Protein AF-A0A9P8F4B0-F1 (afdb_monomer_lite)

Organism: Aureobasidium melanogenum (NCBI:txid46634)

Radius of gyration: 42.46 Å; chains: 1; bounding box: 77×80×113 Å

pLDDT: mean 73.67, std 20.56, range [28.5, 96.31]

Secondary structure (DSSP, 8-state):
--HHHHHHHHHHHTTPPEEEEEESS---TT-PPP---TT--SS----TTEEEEEEE--EEEETTEEEE--EEEEEEEEPPTTT-TT-EEEEEEEE-TTSPPEEE-TT-----EEEEEEEESSSPP----SS--S--HHHHHHHHHHHHHHHHHHHHHIIIIIHHHHHHHHHHHHHHSS-S--------------------------

Structure (mmCIF, N/CA/C/O backbone):
data_AF-A0A9P8F4B0-F1
#
_entry.id   AF-A0A9P8F4B0-F1
#
loop_
_atom_site.group_PDB
_atom_site.id
_atom_site.type_symbol
_atom_site.label_atom_id
_atom_site.label_alt_id
_atom_site.label_comp_id
_atom_site.label_asym_id
_atom_site.label_entity_id
_atom_site.label_seq_id
_atom_site.pdbx_PDB_ins_code
_atom_site.Cartn_x
_atom_site.Cartn_y
_atom_site.Cartn_z
_atom_site.occupancy
_atom_site.B_iso_or_equiv
_atom_site.auth_seq_id
_atom_site.auth_comp_id
_atom_site.auth_asym_id
_atom_site.auth_atom_id
_atom_site.pdbx_PDB_model_num
ATOM 1 N N . SER A 1 1 ? -16.830 7.874 27.900 1.00 62.81 1 SER A N 1
ATOM 2 C CA . SER A 1 1 ? -15.871 8.103 26.806 1.00 62.81 1 SER A CA 1
ATOM 3 C C . SER A 1 1 ? -15.327 6.753 26.392 1.00 62.81 1 SER A C 1
ATOM 5 O O . SER A 1 1 ? -15.021 5.954 27.269 1.00 62.81 1 SER A O 1
ATOM 7 N N . ASP A 1 2 ? -15.289 6.464 25.095 1.00 81.38 2 ASP A N 1
ATOM 8 C CA . ASP A 1 2 ? -14.688 5.232 24.578 1.00 81.38 2 ASP A CA 1
ATOM 9 C C . ASP A 1 2 ? -13.199 5.502 24.297 1.00 81.38 2 ASP A C 1
ATOM 11 O O . ASP A 1 2 ? -12.893 6.299 23.403 1.00 81.38 2 ASP A O 1
ATOM 15 N N . PRO A 1 3 ? -12.264 4.917 25.069 1.00 84.25 3 PRO A N 1
ATOM 16 C CA . PRO A 1 3 ? -10.838 5.179 24.898 1.00 84.25 3 PRO A CA 1
ATOM 17 C C . PRO A 1 3 ? -10.328 4.764 23.512 1.00 84.25 3 PRO A C 1
ATOM 19 O O . PRO A 1 3 ? -9.431 5.419 22.985 1.00 84.25 3 PRO A O 1
ATOM 22 N N . MET A 1 4 ? -10.907 3.729 22.891 1.00 86.31 4 MET A N 1
ATOM 23 C CA . MET A 1 4 ? -10.475 3.256 21.573 1.00 86.31 4 MET A CA 1
ATOM 24 C C . MET A 1 4 ? -10.864 4.244 20.470 1.00 86.31 4 MET A C 1
ATOM 26 O O . MET A 1 4 ? -10.050 4.537 19.594 1.00 86.31 4 MET A O 1
ATOM 30 N N . PHE A 1 5 ? -12.071 4.809 20.547 1.00 87.81 5 PHE A N 1
ATOM 31 C CA . PHE A 1 5 ? -12.524 5.841 19.615 1.00 87.81 5 PHE A CA 1
ATOM 32 C C . PHE A 1 5 ? -11.646 7.098 19.685 1.00 87.81 5 PHE A C 1
ATOM 34 O O . PHE A 1 5 ? -11.215 7.597 18.649 1.00 87.81 5 PHE A O 1
ATOM 41 N N . HIS A 1 6 ? -11.322 7.573 20.892 1.00 88.75 6 HIS A N 1
ATOM 42 C CA . HIS A 1 6 ? -10.482 8.765 21.062 1.00 88.75 6 HIS A CA 1
ATOM 43 C C . HIS A 1 6 ? -9.033 8.546 20.610 1.00 88.75 6 HIS A C 1
ATOM 45 O O . HIS A 1 6 ? -8.415 9.453 20.053 1.00 88.75 6 HIS A O 1
ATOM 51 N N . LEU A 1 7 ? -8.485 7.342 20.808 1.00 89.50 7 LEU A N 1
ATOM 52 C CA . LEU A 1 7 ? -7.176 6.993 20.258 1.00 89.50 7 LEU A CA 1
ATOM 53 C C . LEU A 1 7 ? -7.211 6.966 18.730 1.00 89.50 7 LEU A C 1
ATOM 55 O O . LEU A 1 7 ? -6.328 7.536 18.094 1.00 89.50 7 LEU A O 1
ATOM 59 N N . LEU A 1 8 ? -8.234 6.352 18.133 1.00 89.44 8 LEU A N 1
ATOM 60 C CA . LEU A 1 8 ? -8.383 6.312 16.679 1.00 89.44 8 LEU A CA 1
ATOM 61 C C . LEU A 1 8 ? -8.519 7.719 16.083 1.00 89.44 8 LEU A C 1
ATOM 63 O O . LEU A 1 8 ? -7.872 8.028 15.085 1.00 89.44 8 LEU A O 1
ATOM 67 N N . GLU A 1 9 ? -9.317 8.576 16.717 1.00 90.62 9 GLU A N 1
ATOM 68 C CA . GLU A 1 9 ? -9.427 9.997 16.389 1.00 90.62 9 GLU A CA 1
ATOM 69 C C . GLU A 1 9 ? -8.056 10.678 16.420 1.00 90.62 9 GLU A C 1
ATOM 71 O O . GLU A 1 9 ? -7.701 11.345 15.453 1.00 90.62 9 GLU A O 1
ATOM 76 N N . PHE A 1 10 ? -7.246 10.453 17.459 1.00 89.19 10 PHE A N 1
ATOM 77 C CA . PHE A 1 10 ? -5.889 10.996 17.533 1.00 89.19 10 PHE A CA 1
ATOM 78 C C . PHE A 1 10 ? -4.991 10.498 16.389 1.00 89.19 10 PHE A C 1
ATOM 80 O O . PHE A 1 10 ? -4.300 11.313 15.774 1.00 89.19 10 PHE A O 1
ATOM 87 N N . TYR A 1 11 ? -5.011 9.196 16.079 1.00 90.50 11 TYR A N 1
ATOM 88 C CA . TYR A 1 11 ? -4.199 8.622 14.999 1.00 90.50 11 TYR A CA 1
ATOM 89 C C . TYR A 1 11 ? -4.583 9.182 13.630 1.00 90.50 11 TYR A C 1
ATOM 91 O O . TYR A 1 11 ? -3.706 9.566 12.860 1.00 90.50 11 TYR A O 1
ATOM 99 N N . VAL A 1 12 ? -5.883 9.274 13.346 1.00 91.31 12 VAL A N 1
ATOM 100 C CA . VAL A 1 12 ? -6.381 9.811 12.074 1.00 91.31 12 VAL A CA 1
ATOM 101 C C . VAL A 1 12 ? -6.187 11.325 11.991 1.00 91.31 12 VAL A C 1
ATOM 103 O O . VAL A 1 12 ? -5.860 11.836 10.929 1.00 91.31 12 VAL A O 1
ATOM 106 N N . HIS A 1 13 ? -6.363 12.057 13.092 1.00 91.00 13 HIS A N 1
ATOM 107 C CA . HIS A 1 13 ? -6.233 13.514 13.103 1.00 91.00 13 HIS A CA 1
ATOM 108 C C . HIS A 1 13 ? -4.782 13.991 12.966 1.00 91.00 13 HIS A C 1
ATOM 110 O O . HIS A 1 13 ? -4.540 15.028 12.355 1.00 91.00 13 HIS A O 1
ATOM 116 N N . ASN A 1 14 ? -3.825 13.249 13.531 1.00 90.38 14 ASN A N 1
ATOM 117 C CA . ASN A 1 14 ? -2.401 13.595 13.480 1.00 90.38 14 ASN A CA 1
ATOM 118 C C . ASN A 1 14 ? -1.646 12.885 12.348 1.00 90.38 14 ASN A C 1
ATOM 120 O O . ASN A 1 14 ? -0.416 12.930 12.338 1.00 90.38 14 ASN A O 1
ATOM 124 N N . ASP A 1 15 ? -2.350 12.191 11.445 1.00 88.88 15 ASP A N 1
ATOM 125 C CA . ASP A 1 15 ? -1.751 11.336 10.411 1.00 88.88 15 ASP A CA 1
ATOM 126 C C . ASP A 1 15 ? -0.666 10.395 10.981 1.00 88.88 15 ASP A C 1
ATOM 128 O O . ASP A 1 15 ? 0.364 10.116 10.357 1.00 88.88 15 ASP A O 1
ATOM 132 N N . ALA A 1 16 ? -0.874 9.917 12.212 1.00 90.56 16 ALA A N 1
ATOM 133 C CA . ALA A 1 16 ? 0.112 9.118 12.917 1.00 90.56 16 ALA A CA 1
ATOM 134 C C . ALA A 1 16 ? 0.055 7.660 12.424 1.00 90.56 16 ALA A C 1
ATOM 136 O O . ALA A 1 16 ? -1.027 7.069 12.350 1.00 90.56 16 ALA A O 1
ATOM 137 N N . PRO A 1 17 ? 1.203 7.034 12.106 1.00 89.25 17 PRO A N 1
ATOM 138 C CA . PRO A 1 17 ? 1.220 5.644 11.680 1.00 89.25 17 PRO A CA 1
ATOM 139 C C . PRO A 1 17 ? 0.884 4.722 12.857 1.00 89.25 17 PRO A C 1
ATOM 141 O O . PRO A 1 17 ? 1.513 4.784 13.915 1.00 89.25 17 PRO A O 1
ATOM 144 N N . MET A 1 18 ? -0.075 3.822 12.656 1.00 90.12 18 MET A N 1
ATOM 145 C CA . MET A 1 18 ? -0.320 2.723 13.588 1.00 90.12 18 MET A CA 1
ATOM 146 C C . MET A 1 18 ? 0.692 1.612 13.314 1.00 90.12 18 MET A C 1
ATOM 148 O O . MET A 1 18 ? 0.996 1.318 12.158 1.00 90.12 18 MET A O 1
ATOM 152 N N . THR A 1 19 ? 1.217 0.977 14.357 1.00 90.81 19 THR A N 1
ATOM 153 C CA . THR A 1 19 ? 2.174 -0.124 14.212 1.00 90.81 19 THR A CA 1
ATOM 154 C C . THR A 1 19 ? 1.646 -1.376 14.899 1.00 90.81 19 THR A C 1
ATOM 156 O O . THR A 1 19 ? 1.218 -1.354 16.051 1.00 90.81 19 THR A O 1
ATOM 159 N N . CYS A 1 20 ? 1.650 -2.486 14.171 1.00 88.31 20 CYS A N 1
ATOM 160 C CA . CYS A 1 20 ? 1.288 -3.806 14.675 1.00 88.31 20 CYS A CA 1
ATOM 161 C C . CYS A 1 20 ? 2.483 -4.747 14.515 1.00 88.31 20 CYS A C 1
ATOM 163 O O . CYS A 1 20 ? 3.360 -4.501 13.691 1.00 88.31 20 CYS A O 1
ATOM 165 N N . ARG A 1 21 ? 2.527 -5.842 15.275 1.00 87.56 21 ARG A N 1
ATOM 166 C CA . ARG A 1 21 ? 3.525 -6.901 15.076 1.00 87.56 21 ARG A CA 1
ATOM 167 C C . ARG A 1 21 ? 2.883 -8.079 14.370 1.00 87.56 21 ARG A C 1
ATOM 169 O O . ARG A 1 21 ? 1.816 -8.528 14.781 1.00 87.56 21 ARG A O 1
ATOM 176 N N . ILE A 1 22 ? 3.533 -8.570 13.321 1.00 88.12 22 ILE A N 1
ATOM 177 C CA . ILE A 1 22 ? 3.118 -9.789 12.625 1.00 88.12 22 ILE A CA 1
ATOM 178 C C . ILE A 1 22 ? 4.253 -10.815 12.675 1.00 88.12 22 ILE A C 1
ATOM 180 O O . ILE A 1 22 ? 5.421 -10.421 12.650 1.00 88.12 22 ILE A O 1
ATOM 184 N N . PRO A 1 23 ? 3.939 -12.116 12.777 1.00 88.44 23 PRO A N 1
ATOM 185 C CA . PRO A 1 23 ? 4.962 -13.149 12.839 1.00 88.44 23 PRO A CA 1
ATOM 186 C C . PRO A 1 23 ? 5.744 -13.215 11.523 1.00 88.44 23 PRO A C 1
ATOM 188 O O . PRO A 1 23 ? 5.162 -13.142 10.437 1.00 88.44 23 PRO A O 1
ATOM 191 N N . THR A 1 24 ? 7.062 -13.388 11.614 1.00 87.56 24 THR A N 1
ATOM 192 C CA . THR A 1 24 ? 7.948 -13.468 10.440 1.00 87.56 24 THR A CA 1
ATOM 193 C C . THR A 1 24 ? 7.766 -14.751 9.649 1.00 87.56 24 THR A C 1
ATOM 195 O O . THR A 1 24 ? 8.040 -14.781 8.453 1.00 87.56 24 THR A O 1
ATOM 198 N N . ARG A 1 25 ? 7.296 -15.826 10.284 1.00 83.06 25 ARG A N 1
ATOM 199 C CA . ARG A 1 25 ? 7.053 -17.115 9.634 1.00 83.06 25 ARG A CA 1
ATOM 200 C C . ARG A 1 25 ? 5.573 -17.472 9.720 1.00 83.06 25 ARG A C 1
ATOM 202 O O . ARG A 1 25 ? 4.959 -17.254 10.765 1.00 83.06 25 ARG A O 1
ATOM 209 N N . PRO A 1 26 ? 4.987 -18.046 8.655 1.00 72.69 26 PRO A N 1
ATOM 210 C CA . PRO A 1 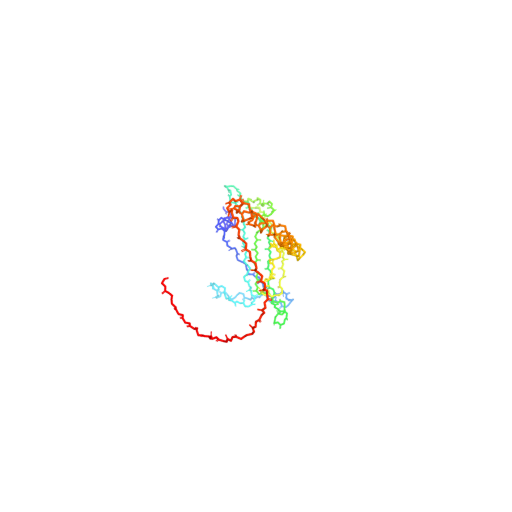26 ? 3.642 -18.586 8.732 1.00 72.69 26 PRO A CA 1
ATOM 211 C C . PRO A 1 26 ? 3.593 -19.640 9.839 1.00 72.69 26 PRO A C 1
ATOM 213 O O . PRO A 1 26 ? 4.511 -20.449 9.988 1.00 72.69 26 PRO A O 1
ATOM 216 N N . PHE A 1 27 ? 2.519 -19.600 10.620 1.00 64.75 27 PHE A N 1
ATOM 217 C CA . PHE A 1 27 ? 2.305 -20.464 11.773 1.00 64.75 27 PHE A CA 1
ATOM 218 C C . PHE A 1 27 ? 2.393 -21.940 11.343 1.00 64.75 27 PHE A C 1
ATOM 220 O O . PHE A 1 27 ? 1.489 -22.478 10.705 1.00 64.75 27 PHE A O 1
ATOM 227 N N . SER A 1 28 ? 3.511 -22.599 11.652 1.00 57.78 28 SER A N 1
ATOM 228 C CA . SER A 1 28 ? 3.623 -24.057 11.564 1.00 57.78 28 SER A CA 1
ATOM 229 C C . SER A 1 28 ? 2.866 -24.657 12.747 1.00 57.78 28 SER A C 1
ATOM 231 O O . SER A 1 28 ? 2.886 -24.090 13.836 1.00 57.78 28 SER A O 1
ATOM 233 N N . ALA A 1 29 ? 2.229 -25.818 12.582 1.00 53.12 29 ALA A N 1
ATOM 234 C CA . ALA A 1 29 ? 1.451 -26.492 13.632 1.00 53.12 29 ALA A CA 1
ATOM 235 C C . ALA A 1 29 ? 2.240 -26.808 14.930 1.00 53.12 29 ALA A C 1
ATOM 237 O O . ALA A 1 29 ? 1.656 -27.253 15.912 1.00 53.12 29 ALA A O 1
ATOM 238 N N . SER A 1 30 ? 3.557 -26.569 14.951 1.00 51.00 30 SER A N 1
ATOM 239 C CA . SER A 1 30 ? 4.429 -26.692 16.125 1.00 51.00 30 SER A CA 1
ATOM 240 C C . SER A 1 30 ? 4.824 -25.346 16.763 1.00 51.00 30 SER A C 1
ATOM 242 O O . SER A 1 30 ? 5.714 -25.319 17.617 1.00 51.00 30 SER A O 1
ATOM 244 N N . TYR A 1 31 ? 4.212 -24.232 16.353 1.00 51.00 31 TYR A N 1
ATOM 245 C CA . TYR A 1 31 ? 4.493 -22.906 16.897 1.00 51.00 31 TYR A CA 1
ATOM 246 C C . TYR A 1 31 ? 3.915 -22.792 18.314 1.00 51.00 31 TYR A C 1
ATOM 248 O O . TYR A 1 31 ? 2.710 -22.628 18.514 1.00 51.00 31 TYR A O 1
ATOM 256 N N . LYS A 1 32 ? 4.782 -22.925 19.320 1.00 51.94 32 LYS A N 1
ATOM 257 C CA . LYS A 1 32 ? 4.460 -22.518 20.688 1.00 51.94 32 LYS A CA 1
ATOM 258 C C . LYS A 1 32 ? 4.569 -21.003 20.719 1.00 51.94 32 LYS A C 1
ATOM 260 O O . LYS A 1 32 ? 5.652 -20.491 20.464 1.00 51.94 32 LYS A O 1
ATOM 265 N N . ALA A 1 33 ? 3.463 -20.318 21.013 1.00 52.41 33 ALA A N 1
ATOM 266 C CA . ALA A 1 33 ? 3.490 -18.885 21.270 1.00 52.41 33 ALA A CA 1
ATOM 267 C C . ALA A 1 33 ? 4.631 -18.585 22.261 1.00 52.41 33 ALA A C 1
ATOM 269 O O . ALA A 1 33 ? 4.729 -19.295 23.276 1.00 52.41 33 ALA A O 1
ATOM 270 N N . PRO A 1 34 ? 5.521 -17.624 21.958 1.00 53.38 34 PRO A N 1
ATOM 271 C CA . PRO A 1 34 ? 6.605 -17.287 22.861 1.00 53.38 34 PRO A CA 1
ATOM 272 C C . PRO A 1 34 ? 6.003 -16.905 24.211 1.00 53.38 34 PRO A C 1
ATOM 274 O O . PRO A 1 34 ? 5.001 -16.192 24.288 1.00 53.38 34 PRO A O 1
ATOM 277 N N . LYS A 1 35 ? 6.574 -17.456 25.284 1.00 49.50 35 LYS A N 1
ATOM 278 C CA . LYS A 1 35 ? 6.251 -17.007 26.634 1.00 49.50 35 LYS A CA 1
ATOM 279 C C . LYS A 1 35 ? 6.729 -15.562 26.707 1.00 49.50 35 LYS A C 1
ATOM 281 O O . LYS A 1 35 ? 7.925 -15.335 26.580 1.00 49.50 35 LYS A O 1
ATOM 286 N N . GLU A 1 36 ? 5.808 -14.612 26.847 1.00 54.56 36 GLU A N 1
ATOM 287 C CA . GLU A 1 36 ? 6.167 -13.255 27.254 1.00 54.56 36 GLU A CA 1
ATOM 288 C C . GLU A 1 36 ? 6.967 -13.377 28.550 1.00 54.56 36 GLU A C 1
ATOM 290 O O . GLU A 1 36 ? 6.424 -13.804 29.570 1.00 54.56 36 GLU A O 1
ATOM 295 N N . ASP A 1 37 ? 8.263 -13.069 28.501 1.00 50.72 37 ASP A N 1
ATOM 296 C CA . ASP A 1 37 ? 9.034 -12.855 29.714 1.00 50.72 37 ASP A CA 1
ATOM 297 C C . ASP A 1 37 ? 8.568 -11.512 30.293 1.00 50.72 37 ASP A C 1
ATOM 299 O O . ASP A 1 37 ? 8.815 -10.463 29.690 1.00 50.72 37 ASP A O 1
ATOM 303 N N . PRO A 1 38 ? 7.896 -11.501 31.459 1.00 54.59 38 PRO A N 1
ATOM 304 C CA . PRO A 1 38 ? 7.316 -10.289 32.038 1.00 54.59 38 PRO A CA 1
ATOM 305 C C . PRO A 1 38 ? 8.377 -9.283 32.524 1.00 54.59 38 PRO A C 1
ATOM 307 O O . PRO A 1 38 ? 8.035 -8.267 33.115 1.00 54.59 38 PRO A O 1
ATOM 310 N N . SER A 1 39 ? 9.669 -9.562 32.315 1.00 51.06 39 SER A N 1
ATOM 311 C CA . SER A 1 39 ? 10.794 -8.717 32.720 1.00 51.06 39 SER A CA 1
ATOM 312 C C . SER A 1 39 ? 11.257 -7.720 31.654 1.00 51.06 39 SER A C 1
ATOM 314 O O . SER A 1 39 ? 12.145 -6.921 31.944 1.00 51.06 39 SER A O 1
ATOM 316 N N . VAL A 1 40 ? 10.704 -7.750 30.435 1.00 52.88 40 VAL A N 1
ATOM 317 C CA . VAL A 1 40 ? 11.039 -6.785 29.369 1.00 52.88 40 VAL A CA 1
ATOM 318 C C . VAL A 1 40 ? 9.898 -5.779 29.211 1.00 52.88 40 VAL A C 1
ATOM 320 O O . VAL A 1 40 ? 9.201 -5.718 28.200 1.00 52.88 40 VAL A O 1
ATOM 323 N N . GLU A 1 41 ? 9.686 -4.977 30.254 1.00 45.97 41 GLU A N 1
ATOM 324 C CA . GLU A 1 41 ? 8.873 -3.768 30.156 1.00 45.97 41 GLU A CA 1
ATOM 325 C C . GLU A 1 41 ? 9.679 -2.689 29.426 1.00 45.97 41 GLU A C 1
ATOM 327 O O . GLU A 1 41 ? 10.539 -2.024 30.001 1.00 45.97 41 GLU A O 1
ATOM 332 N N . GLY A 1 42 ? 9.397 -2.513 28.138 1.00 49.91 42 GLY A N 1
ATOM 333 C CA . GLY A 1 42 ? 9.893 -1.376 27.368 1.00 49.91 42 GLY A CA 1
ATOM 334 C C . GLY A 1 42 ? 10.652 -1.773 26.111 1.00 49.91 42 GLY A C 1
ATOM 335 O O . GLY A 1 42 ? 11.681 -2.426 26.176 1.00 49.91 42 GLY A O 1
ATOM 336 N N . GLN A 1 43 ? 10.130 -1.284 24.982 1.00 47.03 43 GLN A N 1
ATOM 337 C CA . GLN A 1 43 ? 10.711 -1.304 23.637 1.00 47.03 43 GLN A CA 1
ATOM 338 C C . GLN A 1 43 ? 11.047 -2.693 23.086 1.00 47.03 43 GLN A C 1
ATOM 340 O O . GLN A 1 43 ? 11.879 -3.429 23.590 1.00 47.03 43 GLN A O 1
ATOM 345 N N . GLY A 1 44 ? 10.378 -3.025 21.980 1.00 50.22 44 GLY A N 1
ATOM 346 C CA . GLY A 1 44 ? 10.576 -4.270 21.259 1.00 50.22 44 GLY A CA 1
ATOM 347 C C . GLY A 1 44 ? 12.036 -4.613 21.075 1.00 50.22 44 GLY A C 1
ATOM 348 O O . GLY A 1 44 ? 12.727 -3.966 20.291 1.00 50.22 44 GLY A O 1
ATOM 349 N N . SER A 1 45 ? 12.445 -5.682 21.755 1.00 45.72 45 SER A N 1
ATOM 350 C CA . SER A 1 45 ? 13.487 -6.551 21.247 1.00 45.72 45 SER A CA 1
ATOM 351 C C . SER A 1 45 ? 13.239 -6.733 19.750 1.00 45.72 45 SER A C 1
ATOM 353 O O . SER A 1 45 ? 12.101 -6.980 19.327 1.00 45.72 45 SER A O 1
ATOM 355 N N . LEU A 1 46 ? 14.281 -6.524 18.947 1.00 53.22 46 LEU A N 1
ATOM 356 C CA . LEU A 1 46 ? 14.312 -6.919 17.544 1.00 53.22 46 LEU A CA 1
ATOM 357 C C . LEU A 1 46 ? 14.328 -8.453 17.505 1.00 53.22 46 LEU A C 1
ATOM 359 O O . LEU A 1 46 ? 15.320 -9.065 17.127 1.00 53.22 46 LEU A O 1
ATOM 363 N N . ASP A 1 47 ? 13.259 -9.075 17.995 1.00 57.66 47 ASP A N 1
ATOM 364 C CA . ASP A 1 47 ? 13.088 -10.510 17.935 1.00 57.66 47 ASP A CA 1
ATOM 365 C C . ASP A 1 47 ? 12.855 -10.859 16.468 1.00 57.66 47 ASP A C 1
ATOM 367 O O . ASP A 1 47 ? 11.875 -10.411 15.870 1.00 57.66 47 ASP A O 1
ATOM 371 N N . ASP A 1 48 ? 13.706 -11.719 15.903 1.00 65.56 48 ASP A N 1
ATOM 372 C CA . ASP A 1 48 ? 13.578 -12.285 14.544 1.00 65.56 48 ASP A CA 1
ATOM 373 C C . ASP A 1 48 ? 12.236 -13.015 14.301 1.00 65.56 48 ASP A C 1
ATOM 375 O O . ASP A 1 48 ? 11.952 -13.538 13.216 1.00 65.56 48 ASP A O 1
ATOM 379 N N . GLU A 1 49 ? 11.410 -13.113 15.336 1.00 78.38 49 GLU A N 1
ATOM 380 C CA . GLU A 1 49 ? 10.116 -13.763 15.348 1.00 78.38 49 GLU A CA 1
ATOM 381 C C . GLU A 1 49 ? 8.967 -12.841 14.922 1.00 78.38 49 GLU A C 1
ATOM 383 O O . GLU A 1 49 ? 8.007 -13.328 14.319 1.00 78.38 49 GLU A O 1
ATOM 388 N N . TYR A 1 50 ? 9.080 -11.522 15.132 1.00 85.62 50 TYR A N 1
ATOM 389 C CA . TYR A 1 50 ? 8.052 -10.554 14.737 1.00 85.62 50 TYR A CA 1
ATOM 390 C C . TYR A 1 50 ? 8.631 -9.375 13.960 1.00 85.62 50 TYR A C 1
ATOM 392 O O . TYR A 1 50 ? 9.593 -8.746 14.385 1.00 85.62 50 TYR A O 1
ATOM 400 N N . ILE A 1 51 ? 7.967 -8.999 12.867 1.00 88.19 51 ILE A N 1
ATOM 401 C CA . ILE A 1 51 ? 8.275 -7.768 12.130 1.00 88.19 51 ILE A CA 1
ATOM 402 C C . ILE A 1 51 ? 7.204 -6.696 12.366 1.00 88.19 51 ILE A C 1
ATOM 404 O O . ILE A 1 51 ? 6.027 -7.018 12.588 1.00 88.19 51 ILE A O 1
ATOM 408 N N . PRO A 1 52 ? 7.579 -5.408 12.298 1.00 91.56 52 PRO A N 1
ATOM 409 C CA . PRO A 1 52 ? 6.619 -4.320 12.351 1.00 91.56 52 PRO A CA 1
ATOM 410 C C . PRO A 1 52 ? 5.808 -4.246 11.048 1.00 91.56 52 PRO A C 1
ATOM 412 O O . PRO A 1 52 ? 6.356 -4.151 9.952 1.00 91.56 52 PRO A O 1
ATOM 415 N N . LEU A 1 53 ? 4.486 -4.236 11.186 1.00 92.00 53 LEU A N 1
ATOM 416 C CA . LEU A 1 53 ? 3.526 -3.833 10.166 1.00 92.00 53 LEU A CA 1
ATOM 417 C C . LEU A 1 53 ? 3.104 -2.393 10.446 1.00 92.00 53 LEU A C 1
ATOM 419 O O . LEU A 1 53 ? 2.432 -2.119 11.440 1.00 92.00 53 LEU A O 1
ATOM 423 N N . ILE A 1 54 ? 3.484 -1.481 9.557 1.00 94.19 54 ILE A N 1
ATOM 424 C CA . ILE A 1 54 ? 3.101 -0.069 9.640 1.00 94.19 54 ILE A CA 1
ATOM 425 C C . ILE A 1 54 ? 1.812 0.136 8.844 1.00 94.19 54 ILE A C 1
ATOM 427 O O . ILE A 1 54 ? 1.750 -0.252 7.681 1.00 94.19 54 ILE A O 1
ATOM 431 N N . ILE A 1 55 ? 0.794 0.744 9.450 1.00 94.06 55 ILE A N 1
ATOM 432 C CA . ILE A 1 55 ? -0.506 1.025 8.837 1.00 94.06 55 ILE A CA 1
ATOM 433 C C . ILE A 1 55 ? -0.732 2.539 8.828 1.00 94.06 55 ILE A C 1
ATOM 435 O O . ILE A 1 55 ? -0.926 3.159 9.874 1.00 94.06 55 ILE A O 1
ATOM 439 N N . ALA A 1 56 ? -0.733 3.125 7.633 1.00 93.69 56 ALA A N 1
ATOM 440 C CA . ALA A 1 56 ? -1.085 4.521 7.405 1.00 93.69 56 ALA A CA 1
ATOM 441 C C . ALA A 1 56 ? -2.588 4.642 7.109 1.00 93.69 56 ALA A C 1
ATOM 443 O O . ALA A 1 56 ? -3.070 4.277 6.025 1.00 93.69 56 ALA A O 1
ATOM 444 N N . LEU A 1 57 ? -3.336 5.134 8.095 1.00 91.31 57 LEU A N 1
ATOM 445 C CA . LEU A 1 57 ? -4.776 5.327 7.992 1.00 91.31 57 LEU A CA 1
ATOM 446 C C . LEU A 1 57 ? -5.093 6.757 7.561 1.00 91.31 57 LEU A C 1
ATOM 448 O O . LEU A 1 57 ? -4.546 7.693 8.127 1.00 91.31 57 LEU A O 1
ATOM 452 N N . THR A 1 58 ? -5.984 6.924 6.584 1.00 91.94 58 THR A N 1
ATOM 453 C CA . THR A 1 58 ? -6.459 8.251 6.174 1.00 91.94 58 THR A CA 1
ATOM 454 C C . THR A 1 58 ? -7.930 8.423 6.512 1.00 91.94 58 THR A C 1
ATOM 456 O O . THR A 1 58 ? -8.738 7.495 6.390 1.00 91.94 58 THR A O 1
ATOM 459 N N . GLY A 1 59 ? -8.295 9.629 6.933 1.00 90.94 59 GLY A N 1
ATOM 460 C CA . GLY A 1 59 ? -9.663 9.949 7.295 1.00 90.94 59 GLY A CA 1
ATOM 461 C C . GLY A 1 59 ? -9.861 11.425 7.601 1.00 90.94 59 GLY A C 1
ATOM 462 O O . GLY A 1 59 ? -8.928 12.219 7.527 1.00 90.94 59 GLY A O 1
ATOM 463 N N . THR A 1 60 ? -11.096 11.801 7.911 1.00 90.88 60 THR A N 1
ATOM 464 C CA . THR A 1 60 ? -11.454 13.165 8.300 1.00 90.88 60 THR A CA 1
ATOM 465 C C . THR A 1 60 ? -12.322 13.156 9.546 1.00 90.88 60 THR A C 1
ATOM 467 O O . THR A 1 60 ? -13.254 12.359 9.684 1.00 90.88 60 THR A O 1
ATOM 470 N N . LEU A 1 61 ? -12.000 14.064 10.464 1.00 89.50 61 LEU A N 1
ATOM 471 C CA . LEU A 1 61 ? -12.718 14.238 11.715 1.00 89.50 61 LEU A CA 1
ATOM 472 C C . LEU A 1 61 ? -13.886 15.209 11.537 1.00 89.50 61 LEU A C 1
ATOM 474 O O . LEU A 1 61 ? -13.721 16.295 10.982 1.00 89.50 61 LEU A O 1
ATOM 478 N N . GLN A 1 62 ? -15.052 14.841 12.059 1.00 87.94 62 GLN A N 1
ATOM 479 C CA . GLN A 1 62 ? -16.164 15.760 12.275 1.00 87.94 62 GLN A CA 1
ATOM 480 C C . GLN A 1 62 ? -16.576 15.746 13.749 1.00 87.94 62 GLN A C 1
ATOM 482 O O . GLN A 1 62 ? -16.276 14.808 14.479 1.00 87.94 62 GLN A O 1
ATOM 487 N N . LEU A 1 63 ? -17.325 16.768 14.175 1.00 82.56 63 LEU A N 1
ATOM 488 C CA . LEU A 1 63 ? -17.762 16.953 15.569 1.00 82.56 63 LEU A CA 1
ATOM 489 C C . LEU A 1 63 ? -18.465 15.733 16.191 1.00 82.56 63 LEU A C 1
ATOM 491 O O . LEU A 1 63 ? -18.428 15.568 17.404 1.00 82.56 63 LEU A O 1
ATOM 495 N N . SER A 1 64 ? -19.152 14.917 15.385 1.00 85.62 64 SER A N 1
ATOM 496 C CA . SER A 1 64 ? -19.969 13.794 15.865 1.00 85.62 64 SER A CA 1
ATOM 497 C C . SER A 1 64 ? -19.619 12.442 15.255 1.00 85.62 64 SER A C 1
ATOM 499 O O . SER A 1 64 ? -20.231 11.448 15.628 1.00 85.62 64 SER A O 1
ATOM 501 N N . HIS A 1 65 ? -18.713 12.389 14.281 1.00 90.38 65 HIS A N 1
ATOM 502 C CA . HIS A 1 65 ? -18.384 11.157 13.571 1.00 90.38 65 HIS A CA 1
ATOM 503 C C . HIS A 1 65 ? -17.040 11.277 12.857 1.00 90.38 65 HIS A C 1
ATOM 505 O O . HIS A 1 65 ? -16.613 12.371 12.485 1.00 90.38 65 HIS A O 1
ATOM 511 N N . LEU A 1 66 ? -16.404 10.136 12.625 1.00 91.62 66 LEU A N 1
ATOM 512 C CA . LEU A 1 66 ? -15.145 10.037 11.899 1.00 91.62 66 LEU A CA 1
ATOM 513 C C . LEU A 1 66 ? -15.413 9.397 10.535 1.00 91.62 66 LEU A C 1
ATOM 515 O O . LEU A 1 66 ? -16.172 8.435 10.428 1.00 91.62 66 LEU A O 1
ATOM 519 N N . HIS A 1 67 ? -14.813 9.933 9.480 1.00 93.06 67 HIS A N 1
ATOM 520 C CA . HIS A 1 67 ? -14.796 9.299 8.163 1.00 93.06 67 HIS A CA 1
ATOM 521 C C . HIS A 1 67 ? -13.440 8.648 7.975 1.00 93.06 67 HIS A C 1
ATOM 523 O O . HIS A 1 67 ? -12.434 9.345 7.948 1.00 93.06 67 HIS A O 1
ATOM 529 N N . VAL A 1 68 ? -13.398 7.328 7.836 1.00 92.50 68 VAL A N 1
ATOM 530 C CA . VAL A 1 68 ? -12.148 6.572 7.690 1.00 92.50 68 VAL A CA 1
ATOM 531 C C . VAL A 1 68 ? -12.133 5.857 6.350 1.00 92.50 68 VAL A C 1
ATOM 533 O O . VAL A 1 68 ? -13.132 5.255 5.960 1.00 92.50 68 VAL A O 1
ATOM 536 N N . SER A 1 69 ? -11.008 5.871 5.637 1.00 93.56 69 SER A N 1
ATOM 537 C CA . SER A 1 69 ? -10.840 4.969 4.499 1.00 93.56 69 SER A CA 1
ATOM 538 C C . SER A 1 69 ? -10.526 3.556 4.998 1.00 93.56 69 SER A C 1
ATOM 540 O O . SER A 1 69 ? -9.423 3.254 5.445 1.00 93.56 69 SER A O 1
ATOM 542 N N . SER A 1 70 ? -11.522 2.673 4.936 1.00 92.56 70 SER A N 1
ATOM 543 C CA . SER A 1 70 ? -11.424 1.281 5.394 1.00 92.56 70 SER A CA 1
ATOM 544 C C . SER A 1 70 ? -10.771 0.333 4.379 1.00 92.56 70 SER A C 1
ATOM 546 O O . SER A 1 70 ? -10.549 -0.848 4.664 1.00 92.56 70 SER A O 1
ATOM 548 N N . HIS A 1 71 ? -10.469 0.831 3.179 1.00 94.38 71 HIS A N 1
ATOM 549 C CA . HIS A 1 71 ? -9.842 0.073 2.105 1.00 94.38 71 HIS A CA 1
ATOM 550 C C . HIS A 1 71 ? -8.339 0.343 2.071 1.00 94.38 71 HIS A C 1
ATOM 552 O O . HIS A 1 71 ? -7.895 1.422 1.672 1.00 94.38 71 HIS A O 1
ATOM 558 N N . LEU A 1 72 ? -7.560 -0.669 2.443 1.00 94.12 72 LEU A N 1
ATOM 559 C CA . LEU A 1 72 ? -6.114 -0.582 2.605 1.00 94.12 72 LEU A CA 1
ATOM 560 C C . LEU A 1 72 ? -5.415 -1.448 1.549 1.00 94.12 72 LEU A C 1
ATOM 562 O O . LEU A 1 72 ? -5.787 -2.602 1.325 1.00 94.12 72 LEU A O 1
ATOM 566 N N . ASN A 1 73 ? -4.375 -0.915 0.916 1.00 94.94 73 ASN A N 1
ATOM 567 C CA . ASN A 1 73 ? -3.397 -1.727 0.197 1.00 94.94 73 ASN A CA 1
ATOM 568 C C . ASN A 1 73 ? -2.334 -2.176 1.187 1.00 94.94 73 ASN A C 1
ATOM 570 O O . ASN A 1 73 ? -1.816 -1.353 1.934 1.00 94.94 73 ASN A O 1
ATOM 574 N N . MET A 1 74 ? -1.981 -3.456 1.159 1.00 94.44 74 MET A N 1
ATOM 575 C CA . MET A 1 74 ? -0.951 -4.029 2.017 1.00 94.44 74 MET A CA 1
ATOM 576 C C . MET A 1 74 ? 0.140 -4.653 1.155 1.00 94.44 74 MET A C 1
ATOM 578 O O . MET A 1 74 ? -0.138 -5.472 0.279 1.00 94.44 74 MET A O 1
ATOM 582 N N . LEU A 1 75 ? 1.381 -4.251 1.396 1.00 93.81 75 LEU A N 1
ATOM 583 C CA . LEU A 1 75 ? 2.569 -4.746 0.720 1.00 93.81 75 LEU A CA 1
ATOM 584 C C . LEU A 1 75 ? 3.361 -5.612 1.695 1.00 93.81 75 LEU A C 1
ATOM 586 O O . LEU A 1 75 ? 3.672 -5.181 2.806 1.00 93.81 75 LEU A O 1
ATOM 590 N N . LEU A 1 76 ? 3.680 -6.826 1.259 1.00 92.56 76 LEU A N 1
ATOM 591 C CA . LEU A 1 76 ? 4.461 -7.792 2.019 1.00 92.56 76 LEU A CA 1
ATOM 592 C C . LEU A 1 76 ? 5.700 -8.180 1.225 1.00 92.56 76 LEU A C 1
ATOM 594 O O . LEU A 1 76 ? 5.597 -8.698 0.111 1.00 92.56 76 LEU A O 1
ATOM 598 N N . HIS A 1 77 ? 6.865 -7.944 1.812 1.00 91.81 77 HIS A N 1
ATOM 599 C CA . HIS A 1 77 ? 8.146 -8.368 1.274 1.00 91.81 77 HIS A CA 1
ATOM 600 C C . HIS A 1 77 ? 8.531 -9.687 1.927 1.00 91.81 77 HIS A C 1
ATOM 602 O O . HIS A 1 77 ? 8.813 -9.750 3.122 1.00 91.81 77 HIS A O 1
ATOM 608 N N . ALA A 1 78 ? 8.512 -10.750 1.132 1.00 89.56 78 ALA A N 1
ATOM 609 C CA . ALA A 1 78 ? 9.055 -12.035 1.527 1.00 89.56 78 ALA A CA 1
ATOM 610 C C . ALA A 1 78 ? 10.544 -12.076 1.188 1.00 89.56 78 ALA A C 1
ATOM 612 O O . ALA A 1 78 ? 10.969 -11.581 0.137 1.00 89.56 78 ALA A O 1
ATOM 613 N N . ALA A 1 79 ? 11.332 -12.707 2.047 1.00 87.88 79 ALA A N 1
ATOM 614 C CA . ALA A 1 79 ? 12.737 -12.921 1.780 1.00 87.88 79 ALA A CA 1
ATOM 615 C C . ALA A 1 79 ? 12.936 -13.807 0.529 1.00 87.88 79 ALA A C 1
ATOM 617 O O . ALA A 1 79 ? 12.082 -14.645 0.194 1.00 87.88 79 ALA A O 1
ATOM 618 N N . PRO A 1 80 ? 14.049 -13.632 -0.209 1.00 86.31 80 PRO A N 1
ATOM 619 C CA . PRO A 1 80 ? 14.345 -14.453 -1.373 1.00 86.31 80 PRO A CA 1
ATOM 620 C C . PRO A 1 80 ? 14.371 -15.939 -1.010 1.00 86.31 80 PRO A C 1
ATOM 622 O O . PRO A 1 80 ? 14.978 -16.340 -0.017 1.00 86.31 80 PRO A O 1
ATOM 625 N N . LYS A 1 81 ? 13.774 -16.779 -1.866 1.00 83.56 81 LYS A N 1
ATOM 626 C CA . LYS A 1 81 ? 13.715 -18.237 -1.655 1.00 83.56 81 LYS A CA 1
ATOM 627 C C . LYS A 1 81 ? 15.092 -18.888 -1.479 1.00 83.56 81 LYS A C 1
ATOM 629 O O . LYS A 1 81 ? 15.175 -19.936 -0.855 1.00 83.56 81 LYS A O 1
ATOM 634 N N . SER A 1 82 ? 16.143 -18.291 -2.043 1.00 84.12 82 SER A N 1
ATOM 635 C CA . SER A 1 82 ? 17.527 -18.764 -1.937 1.00 84.12 82 SER A CA 1
ATOM 636 C C . SER A 1 82 ? 18.161 -18.530 -0.565 1.00 84.12 82 SER A C 1
ATOM 638 O O . SER A 1 82 ? 19.122 -19.217 -0.240 1.00 84.12 82 SER A O 1
ATOM 640 N N . VAL A 1 83 ? 17.655 -17.570 0.217 1.00 84.31 83 VAL A N 1
ATOM 641 C CA . VAL A 1 83 ? 18.217 -17.192 1.522 1.00 84.31 83 VAL A CA 1
ATOM 642 C C . VAL A 1 83 ? 17.347 -17.740 2.649 1.00 84.31 83 VAL A C 1
ATOM 644 O O . VAL A 1 83 ? 17.820 -18.516 3.474 1.00 84.31 83 VAL A O 1
ATOM 647 N N . SER A 1 84 ? 16.064 -17.376 2.671 1.00 82.25 84 SER A N 1
ATOM 648 C CA . SER A 1 84 ? 15.133 -17.759 3.736 1.00 82.25 84 SER A CA 1
ATOM 649 C C . SER A 1 84 ? 13.705 -17.906 3.186 1.00 82.25 84 SER A C 1
ATOM 651 O O . SER A 1 84 ? 12.905 -16.968 3.202 1.00 82.25 84 SER A O 1
ATOM 653 N N . PRO A 1 85 ? 13.343 -19.090 2.658 1.00 81.12 85 PRO A N 1
ATOM 654 C CA . PRO A 1 85 ? 12.031 -19.301 2.060 1.00 81.12 85 PRO A CA 1
ATOM 655 C C . PRO A 1 85 ? 10.915 -19.192 3.106 1.00 81.12 85 PRO A C 1
ATOM 657 O O . PRO A 1 85 ? 10.971 -19.814 4.164 1.00 81.12 85 PRO A O 1
ATOM 660 N N . GLY A 1 86 ? 9.869 -18.427 2.784 1.00 79.25 86 GLY A N 1
ATOM 661 C CA . GLY A 1 86 ? 8.679 -18.298 3.632 1.00 79.25 86 GLY A CA 1
ATOM 662 C C . GLY A 1 86 ? 8.834 -17.352 4.824 1.00 79.25 86 GLY A C 1
ATOM 663 O O . GLY A 1 86 ? 7.951 -17.334 5.676 1.00 79.25 86 GLY A O 1
ATOM 664 N N . VAL A 1 87 ? 9.918 -16.573 4.886 1.00 87.31 87 VAL A N 1
ATOM 665 C CA . VAL A 1 87 ? 10.099 -15.513 5.886 1.00 87.31 87 VAL A CA 1
ATOM 666 C C . VAL A 1 87 ? 9.580 -14.187 5.332 1.00 87.31 87 VAL A C 1
ATOM 668 O O . VAL A 1 87 ? 9.889 -13.826 4.196 1.00 87.31 87 VAL A O 1
ATOM 671 N N . ILE A 1 88 ? 8.789 -13.472 6.126 1.00 89.31 88 ILE A N 1
ATOM 672 C CA . ILE A 1 88 ? 8.373 -12.094 5.875 1.00 89.31 88 ILE A CA 1
ATOM 673 C C . ILE A 1 88 ? 9.424 -11.174 6.490 1.00 89.31 88 ILE A C 1
ATOM 675 O O . ILE A 1 88 ? 9.767 -11.320 7.659 1.00 89.31 88 ILE A O 1
ATOM 679 N N . ASP A 1 89 ? 9.922 -10.248 5.687 1.00 88.12 89 ASP A N 1
ATOM 680 C CA . ASP A 1 89 ? 11.028 -9.357 6.032 1.00 88.12 89 ASP A CA 1
ATOM 681 C C . ASP A 1 89 ? 10.535 -7.929 6.311 1.00 88.12 89 ASP A C 1
ATOM 683 O O . ASP A 1 89 ? 10.952 -7.288 7.270 1.00 88.12 89 ASP A O 1
ATOM 687 N N . ALA A 1 90 ? 9.567 -7.446 5.525 1.00 89.44 90 ALA A N 1
ATOM 688 C CA . ALA A 1 90 ? 8.947 -6.143 5.745 1.00 89.44 90 ALA A CA 1
ATOM 689 C C . ALA A 1 90 ? 7.469 -6.133 5.352 1.00 89.44 90 ALA A C 1
ATOM 691 O O . ALA A 1 90 ? 7.042 -6.824 4.420 1.00 89.44 90 ALA A O 1
ATOM 692 N N . ALA A 1 91 ? 6.690 -5.308 6.050 1.00 92.06 91 ALA A N 1
ATOM 693 C CA . ALA A 1 91 ? 5.263 -5.170 5.827 1.00 92.06 91 ALA A CA 1
ATOM 694 C C . ALA A 1 91 ? 4.810 -3.716 6.003 1.00 92.06 91 ALA A C 1
ATOM 696 O O . ALA A 1 91 ? 5.168 -3.045 6.970 1.00 92.06 91 ALA A O 1
ATOM 697 N N . THR A 1 92 ? 3.989 -3.228 5.079 1.00 94.62 92 THR A N 1
ATOM 698 C CA . THR A 1 92 ? 3.378 -1.898 5.184 1.00 94.62 92 THR A CA 1
ATOM 699 C C . THR A 1 92 ? 1.984 -1.905 4.580 1.00 94.62 92 THR A C 1
ATOM 701 O O . THR A 1 92 ? 1.728 -2.613 3.604 1.00 94.62 92 THR A O 1
ATOM 704 N N . ALA A 1 93 ? 1.071 -1.134 5.152 1.00 95.56 93 ALA A N 1
ATOM 705 C CA . ALA A 1 93 ? -0.268 -0.933 4.637 1.00 95.56 93 ALA A CA 1
ATOM 706 C C . ALA A 1 93 ? -0.622 0.554 4.609 1.00 95.56 93 ALA A C 1
ATOM 708 O O . ALA A 1 93 ? -0.222 1.321 5.482 1.00 95.56 93 ALA A O 1
ATOM 709 N N . TYR A 1 94 ? -1.390 0.963 3.606 1.00 93.75 94 TYR A N 1
ATOM 710 C CA . TYR A 1 94 ? -1.818 2.348 3.444 1.00 93.75 94 TYR A CA 1
ATOM 711 C C . TYR A 1 94 ? -3.227 2.436 2.871 1.00 93.75 94 TYR A C 1
ATOM 713 O O . TYR A 1 94 ? -3.664 1.590 2.086 1.00 93.75 94 TYR A O 1
ATOM 721 N N . SER A 1 95 ? -3.940 3.482 3.274 1.00 93.06 95 SER A N 1
ATOM 722 C CA . SER A 1 95 ? -5.320 3.727 2.858 1.00 93.06 95 SER A CA 1
ATOM 723 C C . SER A 1 95 ? -5.405 4.244 1.434 1.00 93.06 95 SER A C 1
ATOM 725 O O . SER A 1 95 ? -4.550 5.002 0.976 1.00 93.06 95 SER A O 1
ATOM 727 N N . ILE A 1 96 ? -6.468 3.859 0.733 1.00 90.88 96 ILE A N 1
ATOM 728 C CA . ILE A 1 96 ? -6.710 4.261 -0.653 1.00 90.88 96 ILE A CA 1
ATOM 729 C C . ILE A 1 96 ? -7.911 5.205 -0.682 1.00 90.88 96 ILE A C 1
ATOM 731 O O . ILE A 1 96 ? -8.981 4.870 -0.179 1.00 90.88 96 ILE A O 1
ATOM 735 N N . SER A 1 97 ? -7.767 6.378 -1.298 1.00 79.69 97 SER A N 1
ATOM 736 C CA . SER A 1 97 ? -8.828 7.397 -1.367 1.00 79.69 97 SER A CA 1
ATOM 737 C C . SER A 1 97 ? -9.852 7.182 -2.489 1.00 79.69 97 SER A C 1
ATOM 739 O O . SER A 1 97 ? -10.774 7.973 -2.646 1.00 79.69 97 SER A O 1
ATOM 741 N N . THR A 1 98 ? -9.720 6.123 -3.293 1.00 77.75 98 THR A N 1
ATOM 742 C CA . THR A 1 98 ? -10.565 5.898 -4.481 1.00 77.75 98 THR A CA 1
ATOM 743 C C . THR A 1 98 ? -11.980 5.423 -4.155 1.00 77.75 98 THR A C 1
ATOM 745 O O . THR A 1 98 ? -12.799 5.284 -5.061 1.00 77.75 98 THR A O 1
ATOM 748 N N . ARG A 1 99 ? -12.271 5.114 -2.888 1.00 81.50 99 ARG A N 1
ATOM 749 C CA . ARG A 1 99 ? -13.575 4.638 -2.414 1.00 81.50 99 ARG A CA 1
ATOM 750 C C . ARG A 1 99 ? -14.134 5.598 -1.365 1.00 81.50 99 ARG A C 1
ATOM 752 O O . ARG A 1 99 ? -13.346 6.245 -0.675 1.00 81.50 99 ARG A O 1
ATOM 759 N N . PRO A 1 100 ? -15.470 5.713 -1.251 1.00 86.44 100 PRO A N 1
ATOM 760 C CA . PRO A 1 100 ? -16.074 6.578 -0.250 1.00 86.44 100 PRO A CA 1
ATOM 761 C C . PRO A 1 100 ? -15.643 6.124 1.154 1.00 86.44 100 PRO A C 1
ATOM 763 O O . PRO A 1 100 ? -15.654 4.920 1.425 1.00 86.44 100 PRO A O 1
ATOM 766 N N . PRO A 1 101 ? -15.245 7.056 2.036 1.00 89.31 101 PRO A N 1
ATOM 767 C CA . PRO A 1 101 ? -14.846 6.714 3.391 1.00 89.31 101 PRO A CA 1
ATOM 768 C C . PRO A 1 101 ? -16.045 6.192 4.189 1.00 89.31 101 PRO A C 1
ATOM 770 O O . PRO A 1 101 ? -17.187 6.619 3.998 1.00 89.31 101 PRO A O 1
ATOM 773 N N . THR A 1 102 ? -15.784 5.259 5.099 1.00 91.06 102 THR A N 1
ATOM 774 C CA . THR A 1 102 ? -16.786 4.737 6.024 1.00 91.06 102 THR A CA 1
ATOM 775 C C . THR A 1 102 ? -16.965 5.712 7.173 1.00 91.06 102 THR A C 1
ATOM 777 O O . THR A 1 102 ? -16.009 6.025 7.885 1.00 91.06 102 THR A O 1
ATOM 780 N N . ARG A 1 103 ? -18.200 6.174 7.358 1.00 92.31 103 ARG A N 1
ATOM 781 C CA . ARG A 1 103 ? -18.606 6.931 8.538 1.00 92.31 103 ARG A CA 1
ATOM 782 C C . ARG A 1 103 ? -18.695 5.990 9.735 1.00 92.31 103 ARG A C 1
ATOM 784 O O . ARG A 1 103 ? -19.376 4.974 9.639 1.00 92.31 103 ARG A O 1
ATOM 791 N N . ILE A 1 104 ? -18.074 6.376 10.842 1.00 91.69 104 ILE A N 1
ATOM 792 C CA . ILE A 1 104 ? -18.150 5.661 12.116 1.00 91.69 104 ILE A CA 1
ATOM 793 C C . ILE A 1 104 ? -18.539 6.604 13.258 1.00 91.69 104 ILE A C 1
ATOM 795 O O . ILE A 1 104 ? -18.124 7.771 13.296 1.00 91.69 104 ILE A O 1
ATOM 799 N N . VAL A 1 105 ? -19.331 6.085 14.190 1.00 91.56 105 VAL A N 1
ATOM 800 C CA . VAL A 1 105 ? -19.622 6.674 15.503 1.00 91.56 105 VAL A CA 1
ATOM 801 C C . VAL A 1 105 ? -19.130 5.755 16.626 1.00 91.56 105 VAL A C 1
ATOM 803 O O . VAL A 1 105 ? -18.721 4.621 16.390 1.00 91.56 105 VAL A O 1
ATOM 806 N N . ILE A 1 106 ? -19.122 6.262 17.860 1.00 89.62 106 ILE A N 1
ATOM 807 C CA . ILE A 1 106 ? -18.714 5.493 19.043 1.00 89.62 106 ILE A CA 1
ATOM 808 C C . ILE A 1 106 ? -19.576 4.227 19.152 1.00 89.62 106 ILE A C 1
ATOM 810 O O . ILE A 1 106 ? -20.801 4.318 19.223 1.00 89.62 106 ILE A O 1
ATOM 814 N N . GLY A 1 107 ? -18.924 3.063 19.200 1.00 87.00 107 GLY A N 1
ATOM 815 C CA . GLY A 1 107 ? -19.577 1.752 19.259 1.00 87.00 107 GLY A CA 1
ATOM 816 C C . GLY A 1 107 ? -19.799 1.072 17.903 1.00 87.00 107 GLY A C 1
ATOM 817 O O . GLY A 1 107 ? -20.177 -0.099 17.886 1.00 87.00 107 GLY A O 1
ATOM 818 N N . ASP A 1 108 ? -19.528 1.749 16.784 1.00 90.25 108 ASP A N 1
ATOM 819 C CA . ASP A 1 108 ? -19.599 1.126 15.462 1.00 90.25 108 ASP A CA 1
ATOM 820 C C . ASP A 1 108 ? -18.406 0.197 15.212 1.00 90.25 108 ASP A C 1
ATOM 822 O O . ASP A 1 108 ? -17.262 0.483 15.573 1.00 90.25 108 ASP A O 1
ATOM 826 N N . ALA A 1 109 ? -18.658 -0.904 14.505 1.00 89.75 109 ALA A N 1
ATOM 827 C CA . ALA A 1 109 ? -17.591 -1.735 13.968 1.00 89.75 109 ALA A CA 1
ATOM 828 C C . ALA A 1 109 ? -16.944 -1.048 12.753 1.00 89.75 109 ALA A C 1
ATOM 830 O O . ALA A 1 109 ? -17.637 -0.635 11.823 1.00 89.75 109 ALA A O 1
ATOM 831 N N . LEU A 1 110 ? -15.609 -1.000 12.723 1.00 89.19 110 LEU A N 1
ATOM 832 C CA . LEU A 1 110 ? -14.821 -0.522 11.584 1.00 89.19 110 LEU A CA 1
ATOM 833 C C . LEU A 1 110 ? -14.155 -1.716 10.874 1.00 89.19 110 LEU A C 1
ATOM 835 O O . LEU A 1 110 ? -13.036 -2.097 11.225 1.00 89.19 110 LEU A O 1
ATOM 839 N N . PRO A 1 111 ? -14.828 -2.356 9.899 1.00 91.12 111 PRO A N 1
ATOM 840 C CA . PRO A 1 111 ? -14.242 -3.463 9.159 1.00 91.12 111 PRO A CA 1
ATOM 841 C C . PRO A 1 111 ? -13.203 -2.947 8.160 1.00 91.12 111 PRO A C 1
ATOM 843 O O . PRO A 1 111 ? -13.533 -2.236 7.211 1.00 91.12 111 PRO A O 1
ATOM 846 N N . PHE A 1 112 ? -11.948 -3.350 8.339 1.00 90.75 112 PHE A N 1
ATOM 847 C CA . PHE A 1 112 ? -10.890 -3.087 7.368 1.00 90.75 112 PHE A CA 1
ATOM 848 C C . PHE A 1 112 ? -10.867 -4.142 6.266 1.00 90.75 112 PHE A C 1
ATOM 850 O O . PHE A 1 112 ? -11.019 -5.338 6.511 1.00 90.75 112 PHE A O 1
ATOM 857 N N . THR A 1 113 ? -10.623 -3.697 5.037 1.00 93.25 113 THR A N 1
ATOM 858 C CA . THR A 1 113 ? -10.462 -4.580 3.879 1.00 93.25 113 THR A CA 1
ATOM 859 C C . THR A 1 113 ? -9.077 -4.390 3.281 1.00 93.25 113 THR A C 1
ATOM 861 O O . THR A 1 113 ? -8.705 -3.298 2.850 1.00 93.25 113 THR A O 1
ATOM 864 N N . PHE A 1 114 ? -8.310 -5.476 3.249 1.00 92.94 114 PHE A N 1
ATOM 865 C CA . PHE A 1 114 ? -6.917 -5.455 2.825 1.00 92.94 114 PHE A CA 1
ATOM 866 C C . PHE A 1 114 ? -6.769 -6.051 1.429 1.00 92.94 114 PHE A C 1
ATOM 868 O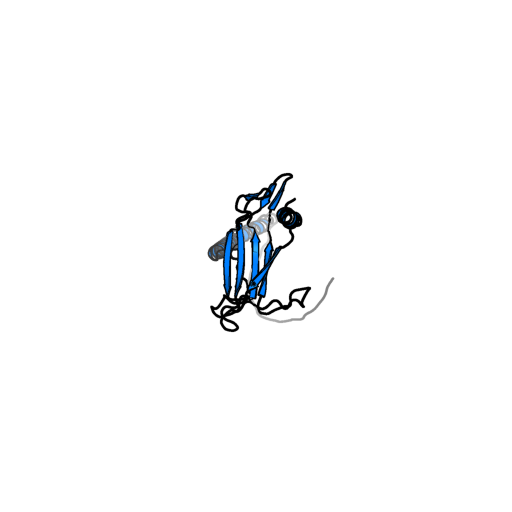 O . PHE A 1 114 ? -7.143 -7.196 1.178 1.00 92.94 114 PHE A O 1
ATOM 875 N N . SER A 1 115 ? -6.189 -5.277 0.517 1.00 94.75 115 SER A N 1
ATOM 876 C CA . SER A 1 115 ? -5.724 -5.756 -0.785 1.00 94.75 115 SER A CA 1
ATOM 877 C C . SER A 1 115 ? -4.240 -6.080 -0.671 1.00 94.75 115 SER A C 1
ATOM 879 O O . SER A 1 115 ? -3.394 -5.187 -0.687 1.00 94.75 115 SER A O 1
ATOM 881 N N . ILE A 1 116 ? -3.934 -7.363 -0.483 1.00 94.38 116 ILE A N 1
ATOM 882 C CA . ILE A 1 116 ? -2.587 -7.826 -0.140 1.00 94.38 116 ILE A CA 1
ATOM 883 C C . ILE A 1 116 ? -1.798 -8.140 -1.412 1.00 94.38 116 ILE A C 1
ATOM 885 O O . ILE A 1 116 ? -2.249 -8.907 -2.266 1.00 94.38 116 ILE A O 1
ATOM 889 N N . ARG A 1 117 ? -0.590 -7.585 -1.518 1.00 92.50 117 ARG A N 1
ATOM 890 C CA . ARG A 1 117 ? 0.375 -7.891 -2.574 1.00 92.50 117 ARG A CA 1
ATOM 891 C C . ARG A 1 117 ? 1.686 -8.379 -1.972 1.00 92.50 117 ARG A C 1
ATOM 893 O O . ARG A 1 117 ? 2.297 -7.699 -1.154 1.00 92.50 117 ARG A O 1
ATOM 900 N N . TRP A 1 118 ? 2.125 -9.536 -2.450 1.00 90.75 118 TRP A N 1
ATOM 901 C CA . TRP A 1 118 ? 3.378 -10.167 -2.056 1.00 90.75 118 TRP A CA 1
ATOM 902 C C . TRP A 1 118 ? 4.482 -9.874 -3.070 1.00 90.75 118 TRP A C 1
ATOM 904 O O . TRP A 1 118 ? 4.270 -10.007 -4.277 1.00 90.75 118 TRP A O 1
ATOM 914 N N . TYR A 1 119 ? 5.666 -9.532 -2.573 1.00 90.88 119 TYR A N 1
ATOM 915 C CA . TYR A 1 119 ? 6.887 -9.376 -3.354 1.00 90.88 119 TYR A CA 1
ATOM 916 C C . TYR A 1 119 ? 7.937 -10.384 -2.899 1.00 90.88 119 TYR A C 1
ATOM 918 O O . TYR A 1 119 ? 8.174 -10.563 -1.706 1.00 90.88 119 TYR A O 1
ATOM 926 N N . SER A 1 120 ? 8.572 -11.050 -3.862 1.00 85.94 120 SER A N 1
ATOM 927 C CA . SER A 1 120 ? 9.712 -11.933 -3.619 1.00 85.94 120 SER A CA 1
ATOM 928 C C . SER A 1 120 ? 11.000 -11.106 -3.618 1.00 85.94 120 SER A C 1
ATOM 930 O O . SER A 1 120 ? 11.617 -10.925 -4.668 1.00 85.94 120 SER A O 1
ATOM 932 N N . GLY A 1 121 ? 11.377 -10.583 -2.455 1.00 82.75 121 GLY A N 1
ATOM 933 C CA . GLY A 1 121 ? 12.534 -9.713 -2.246 1.00 82.75 121 GLY A CA 1
ATOM 934 C C . GLY A 1 121 ? 12.163 -8.313 -1.751 1.00 82.75 121 GLY A C 1
ATOM 935 O O . GLY A 1 121 ? 11.004 -7.903 -1.773 1.00 82.75 121 GLY A O 1
ATOM 936 N N . GLN A 1 122 ? 13.177 -7.567 -1.317 1.00 80.12 122 GLN A N 1
ATOM 937 C CA . GLN A 1 122 ? 13.053 -6.195 -0.798 1.00 80.12 122 GLN A CA 1
ATOM 938 C C . GLN A 1 122 ? 12.929 -5.146 -1.912 1.00 80.12 122 GLN A C 1
ATOM 940 O O . GLN A 1 122 ? 12.458 -4.033 -1.690 1.0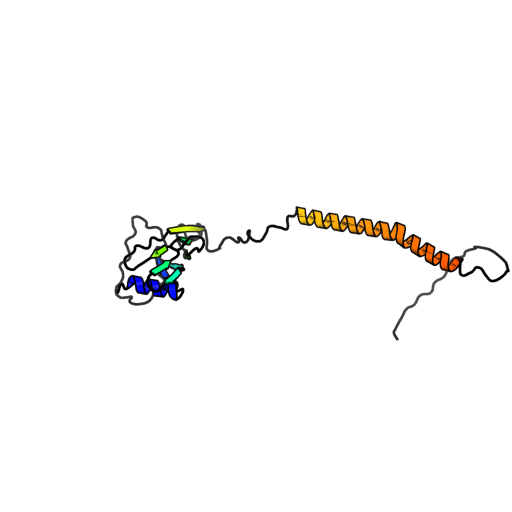0 80.12 122 GLN A O 1
ATOM 945 N N . GLN A 1 123 ? 13.344 -5.497 -3.131 1.00 83.62 123 GLN A N 1
ATOM 946 C CA . GLN A 1 123 ? 13.280 -4.594 -4.268 1.00 83.62 123 GLN A CA 1
ATOM 947 C C . GLN A 1 123 ? 11.831 -4.478 -4.743 1.00 83.62 123 GLN A C 1
ATOM 949 O O . GLN A 1 123 ? 11.237 -5.450 -5.219 1.00 83.62 123 GLN A O 1
ATOM 954 N N . LEU A 1 124 ? 11.266 -3.275 -4.659 1.00 81.25 124 LEU A N 1
ATOM 955 C CA . LEU A 1 124 ? 10.039 -2.979 -5.384 1.00 81.25 124 LEU A CA 1
ATOM 956 C C . LEU A 1 124 ? 10.314 -3.135 -6.886 1.00 81.25 124 LEU A C 1
ATOM 958 O O . LEU A 1 124 ? 11.388 -2.731 -7.348 1.00 81.25 124 LEU A O 1
ATOM 962 N N . PRO A 1 125 ? 9.379 -3.710 -7.662 1.00 78.62 125 PRO A N 1
ATOM 963 C CA . PRO A 1 125 ? 9.526 -3.759 -9.106 1.00 78.62 125 PRO A CA 1
ATOM 964 C C . PRO A 1 125 ? 9.834 -2.355 -9.624 1.00 78.62 125 PRO A C 1
ATOM 966 O O . PRO A 1 125 ? 9.108 -1.407 -9.317 1.00 78.62 125 PRO A O 1
ATOM 969 N N . SER A 1 126 ? 10.909 -2.210 -10.398 1.00 71.94 126 SER A N 1
ATOM 970 C CA . SER A 1 126 ? 11.223 -0.963 -11.092 1.00 71.94 126 SER A CA 1
ATOM 971 C C . SER A 1 126 ? 10.150 -0.746 -12.157 1.00 71.94 126 SER A C 1
ATOM 973 O O . SER A 1 126 ? 10.235 -1.261 -13.270 1.00 71.94 126 SER A O 1
ATOM 975 N N . GLY A 1 127 ? 9.070 -0.086 -11.758 1.00 58.94 127 GLY A N 1
ATOM 976 C CA . GLY A 1 127 ? 7.804 -0.115 -12.472 1.00 58.94 127 GLY A CA 1
ATOM 977 C C . GLY A 1 127 ? 7.211 1.266 -12.648 1.00 58.94 127 GLY A C 1
ATOM 978 O O . GLY A 1 127 ? 6.020 1.442 -12.422 1.00 58.94 127 GLY A O 1
ATOM 979 N N . TRP A 1 128 ? 8.005 2.240 -13.093 1.00 54.62 128 TRP A N 1
ATOM 980 C CA . TRP A 1 128 ? 7.427 3.379 -13.797 1.00 54.62 128 TRP A CA 1
ATOM 981 C C . TRP A 1 128 ? 7.195 2.988 -15.266 1.00 54.62 128 TRP A C 1
ATOM 983 O O . TRP A 1 128 ? 7.845 3.493 -16.172 1.00 54.62 128 TRP A O 1
ATOM 993 N N . SER A 1 129 ? 6.239 2.090 -15.521 1.00 56.81 129 SER A N 1
ATOM 994 C CA . SER A 1 129 ? 5.665 1.916 -16.867 1.00 56.81 129 SER A CA 1
ATOM 995 C C . SER A 1 129 ? 4.504 2.893 -17.138 1.00 56.81 129 SER A C 1
ATOM 997 O O . SER A 1 129 ? 3.943 2.899 -18.228 1.00 56.81 129 SER A O 1
ATOM 999 N N . GLY A 1 130 ? 4.148 3.737 -16.156 1.00 55.88 130 GLY A N 1
ATOM 1000 C CA . GLY A 1 130 ? 2.940 4.576 -16.146 1.00 55.88 130 GLY A CA 1
ATOM 1001 C C . GLY A 1 130 ? 3.074 6.050 -16.566 1.00 55.88 130 GLY A C 1
ATOM 1002 O O . GLY A 1 130 ? 2.079 6.758 -16.543 1.00 55.88 130 GLY A O 1
ATOM 1003 N N . VAL A 1 131 ? 4.252 6.538 -16.968 1.00 52.78 131 VAL A N 1
ATOM 1004 C CA . VAL A 1 131 ? 4.429 7.808 -17.715 1.00 52.78 131 VAL A CA 1
ATOM 1005 C C . VAL A 1 131 ? 5.472 7.524 -18.787 1.00 52.78 131 VAL A C 1
ATOM 1007 O O . VAL A 1 131 ? 6.626 7.924 -18.722 1.00 52.78 131 VAL A O 1
ATOM 1010 N N . GLY A 1 132 ? 5.070 6.684 -19.729 1.00 51.66 132 GLY A N 1
ATOM 1011 C CA . GLY A 1 132 ? 5.932 6.162 -20.780 1.00 51.66 132 GLY A CA 1
ATOM 1012 C C . GLY A 1 132 ? 5.105 5.726 -21.974 1.00 51.66 132 GLY A C 1
ATOM 1013 O O . GLY A 1 132 ? 5.282 4.634 -22.492 1.00 51.66 132 GLY A O 1
ATOM 1014 N N . GLY A 1 133 ? 4.150 6.550 -22.386 1.00 57.84 133 GLY A N 1
ATOM 1015 C CA . GLY A 1 133 ? 3.376 6.291 -23.587 1.00 57.84 133 GLY A CA 1
ATOM 1016 C C . GLY A 1 133 ? 3.197 7.588 -24.327 1.00 57.84 133 GLY A C 1
ATOM 1017 O O . GLY A 1 133 ? 2.228 8.250 -24.035 1.00 57.84 133 GLY A O 1
ATOM 1018 N N . HIS A 1 134 ? 4.143 7.939 -25.206 1.00 58.25 134 HIS A N 1
ATOM 1019 C CA . HIS A 1 134 ? 3.915 8.734 -26.429 1.00 58.25 134 HIS A CA 1
ATOM 1020 C C . HIS A 1 134 ? 5.116 8.693 -27.397 1.00 58.25 134 HIS A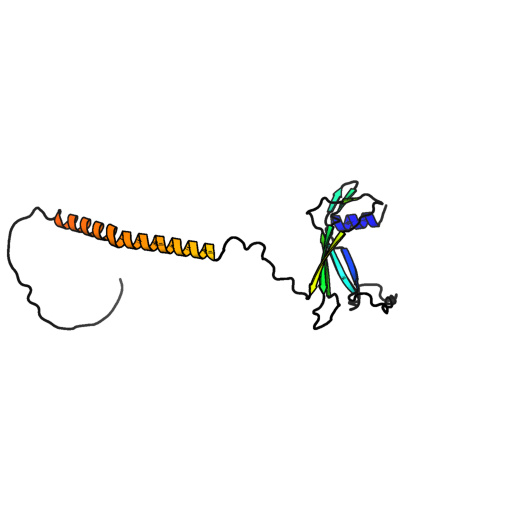 C 1
ATOM 1022 O O . HIS A 1 134 ? 4.951 9.018 -28.571 1.00 58.25 134 HIS A O 1
ATOM 1028 N N . ILE A 1 135 ? 6.300 8.227 -26.977 1.00 63.12 135 ILE A N 1
ATOM 1029 C CA . ILE A 1 135 ? 7.420 7.987 -27.901 1.00 63.12 135 ILE A CA 1
ATOM 1030 C C . ILE A 1 135 ? 7.461 6.505 -28.264 1.00 63.12 135 ILE A C 1
ATOM 1032 O O . ILE A 1 135 ? 8.222 5.718 -27.707 1.00 63.12 135 ILE A O 1
ATOM 1036 N N . TYR A 1 136 ? 6.607 6.117 -29.208 1.00 71.50 136 TYR A N 1
ATOM 1037 C CA . TYR A 1 136 ? 6.777 4.840 -29.887 1.00 71.50 136 TYR A CA 1
ATOM 1038 C C . TYR A 1 136 ? 7.991 4.938 -30.816 1.00 71.50 136 TYR A C 1
ATOM 1040 O O . TYR A 1 136 ? 8.245 5.988 -31.412 1.00 71.50 136 TYR A O 1
ATOM 1048 N N . ALA A 1 137 ? 8.729 3.838 -30.984 1.00 70.38 137 ALA A N 1
ATOM 1049 C CA . ALA A 1 137 ? 9.810 3.769 -31.970 1.00 70.38 137 ALA A CA 1
ATOM 1050 C C . ALA A 1 137 ? 9.319 4.179 -33.374 1.00 70.38 137 ALA A C 1
ATOM 1052 O O . ALA A 1 137 ? 10.038 4.843 -34.116 1.00 70.38 137 ALA A O 1
ATOM 1053 N N . SER A 1 138 ? 8.056 3.880 -33.699 1.00 77.50 138 SER A N 1
ATOM 1054 C CA . SER A 1 138 ? 7.387 4.348 -34.914 1.00 77.50 138 SER A CA 1
ATOM 1055 C C . SER A 1 138 ? 7.285 5.877 -34.991 1.00 77.50 138 SER A C 1
ATOM 1057 O O . SER A 1 138 ? 7.611 6.439 -36.031 1.00 77.50 138 SER A O 1
ATOM 1059 N N . THR A 1 139 ? 6.915 6.570 -33.908 1.00 82.56 139 THR A N 1
ATOM 1060 C CA . THR A 1 139 ? 6.861 8.043 -33.855 1.00 82.56 139 THR A CA 1
ATOM 1061 C C . THR A 1 139 ? 8.231 8.668 -34.129 1.00 82.56 139 THR A C 1
ATOM 1063 O O . THR A 1 139 ? 8.324 9.621 -34.898 1.00 82.56 139 THR A O 1
ATOM 1066 N N . LEU A 1 140 ? 9.312 8.108 -33.570 1.00 82.56 140 LEU A N 1
ATOM 1067 C CA . LEU A 1 140 ? 10.676 8.584 -33.848 1.00 82.56 140 LEU A CA 1
ATOM 1068 C C . LEU A 1 140 ? 11.066 8.389 -35.315 1.00 82.56 140 LEU A C 1
ATOM 1070 O O . LEU A 1 140 ? 11.630 9.298 -35.925 1.00 82.56 140 LEU A O 1
ATOM 1074 N N . ILE A 1 141 ? 10.729 7.236 -35.895 1.00 87.31 141 ILE A N 1
ATOM 1075 C CA . ILE A 1 141 ? 11.004 6.940 -37.305 1.00 87.31 141 ILE A CA 1
ATOM 1076 C C . ILE A 1 141 ? 10.241 7.908 -38.218 1.00 87.31 141 ILE A C 1
ATOM 1078 O O . ILE A 1 141 ? 10.842 8.476 -39.129 1.00 87.31 141 ILE A O 1
ATOM 1082 N N . TYR A 1 142 ? 8.956 8.167 -37.955 1.00 88.50 142 TYR A N 1
ATOM 1083 C CA . TYR A 1 142 ? 8.176 9.137 -38.732 1.00 88.50 142 TYR A CA 1
ATOM 1084 C C . TYR A 1 142 ? 8.739 10.558 -38.629 1.00 88.50 142 TYR A C 1
ATOM 1086 O O . TYR A 1 142 ? 8.834 11.244 -39.650 1.00 88.50 142 TYR A O 1
ATOM 1094 N N . CYS A 1 143 ? 9.157 10.992 -37.436 1.00 91.12 143 CYS A N 1
ATOM 1095 C CA . CYS A 1 143 ? 9.775 12.304 -37.240 1.00 91.12 143 CYS A CA 1
ATOM 1096 C C . CYS A 1 143 ? 11.098 12.438 -38.010 1.00 91.12 143 CYS A C 1
ATOM 1098 O O . CYS A 1 143 ? 11.307 13.441 -38.692 1.00 91.12 143 CYS A O 1
ATOM 1100 N N . LEU A 1 144 ? 11.967 11.423 -37.957 1.00 93.00 144 LEU A N 1
ATOM 1101 C CA . LEU A 1 144 ? 13.247 11.430 -38.673 1.00 93.00 144 LEU A CA 1
ATOM 1102 C C . LEU A 1 144 ? 13.066 11.386 -40.193 1.00 93.00 144 LEU A C 1
ATOM 1104 O O . LEU A 1 144 ? 13.729 12.138 -40.907 1.00 93.00 144 LEU A O 1
ATOM 1108 N N . LEU A 1 145 ? 12.146 10.557 -40.692 1.00 94.06 145 LEU A N 1
ATOM 1109 C CA . LEU A 1 145 ? 11.840 10.492 -42.123 1.00 94.06 145 LEU A CA 1
ATOM 1110 C C . LEU A 1 145 ? 11.241 11.806 -42.634 1.00 94.06 145 LEU A C 1
ATOM 1112 O O . LEU A 1 145 ? 11.645 12.287 -43.691 1.00 94.06 145 LEU A O 1
ATOM 1116 N N . SER A 1 146 ? 10.335 12.422 -41.870 1.00 93.31 146 SER A N 1
ATOM 1117 C CA . SER A 1 146 ? 9.726 13.709 -42.236 1.00 93.31 146 SER A CA 1
ATOM 1118 C C . SER A 1 146 ? 10.756 14.841 -42.237 1.00 93.31 146 SER A C 1
ATOM 1120 O O . SER A 1 146 ? 10.798 15.635 -43.178 1.00 93.31 146 SER A O 1
ATOM 1122 N N . ALA A 1 147 ? 11.638 14.886 -41.232 1.00 94.69 147 ALA A N 1
ATOM 1123 C CA . ALA A 1 147 ? 12.732 15.854 -41.178 1.00 94.69 147 ALA A CA 1
ATOM 1124 C C . ALA A 1 147 ? 13.731 15.656 -42.334 1.00 94.69 147 ALA A C 1
ATOM 1126 O O . ALA A 1 147 ? 14.129 16.628 -42.980 1.00 94.69 147 ALA A O 1
ATOM 1127 N N . GLY A 1 148 ? 14.091 14.405 -42.642 1.00 96.31 148 GLY A N 1
ATOM 1128 C CA . GLY A 1 148 ? 14.977 14.068 -43.758 1.00 96.31 148 GLY A CA 1
ATOM 1129 C C . GLY A 1 148 ? 14.390 14.452 -45.118 1.00 96.31 148 GLY A C 1
ATOM 1130 O O . GLY A 1 148 ? 15.076 15.068 -45.936 1.00 96.31 148 GLY A O 1
ATOM 1131 N N . ALA A 1 149 ? 13.108 14.159 -45.345 1.00 95.12 149 ALA A N 1
ATOM 1132 C CA . ALA A 1 149 ? 12.412 14.526 -46.576 1.00 95.12 149 ALA A CA 1
ATOM 1133 C C . ALA A 1 149 ? 12.339 16.051 -46.759 1.00 95.12 149 ALA A C 1
ATOM 1135 O O . ALA A 1 149 ? 12.660 16.557 -47.836 1.00 95.12 149 ALA A O 1
ATOM 1136 N N . ALA A 1 150 ? 11.992 16.795 -45.704 1.00 93.94 150 ALA A N 1
ATOM 1137 C CA . ALA A 1 150 ? 11.951 18.255 -45.747 1.00 93.94 150 ALA A CA 1
ATOM 1138 C C . ALA A 1 150 ? 13.335 18.860 -46.042 1.00 93.94 150 ALA A C 1
ATOM 1140 O O . ALA A 1 150 ? 13.459 19.737 -46.900 1.00 93.94 150 ALA A O 1
ATOM 1141 N N . ALA A 1 151 ? 14.392 18.355 -45.398 1.00 94.19 151 ALA A N 1
ATOM 1142 C CA . ALA A 1 151 ? 15.758 18.808 -45.649 1.00 94.19 151 ALA A CA 1
ATOM 1143 C C . ALA A 1 151 ? 16.194 18.546 -47.102 1.00 94.19 151 ALA A C 1
ATOM 1145 O O . ALA A 1 151 ? 16.765 19.433 -47.741 1.00 94.19 151 ALA A O 1
ATOM 1146 N N . ALA A 1 152 ? 15.881 17.370 -47.653 1.00 93.88 152 ALA A N 1
ATOM 1147 C CA . ALA A 1 152 ? 16.195 17.033 -49.040 1.00 93.88 152 ALA A CA 1
ATOM 1148 C C . ALA A 1 152 ? 15.481 17.964 -50.036 1.00 93.88 152 ALA A C 1
ATOM 1150 O O . ALA A 1 152 ? 16.122 18.485 -50.952 1.00 93.88 152 ALA A O 1
ATOM 1151 N N . ILE A 1 153 ? 14.187 18.234 -49.826 1.00 92.81 153 ILE A N 1
ATOM 1152 C CA . ILE A 1 153 ? 13.406 19.160 -50.663 1.00 92.81 153 ILE A CA 1
ATOM 1153 C C . ILE A 1 153 ? 14.015 20.566 -50.622 1.00 92.81 153 ILE A C 1
ATOM 1155 O O . ILE A 1 153 ? 14.238 21.168 -51.675 1.00 92.81 153 ILE A O 1
ATOM 1159 N N . CYS A 1 154 ? 14.351 21.068 -49.431 1.00 88.31 154 CYS A N 1
ATOM 1160 C CA . CYS A 1 154 ? 14.998 22.370 -49.276 1.00 88.31 154 CYS A CA 1
ATOM 1161 C C . CYS A 1 154 ? 16.342 22.429 -50.015 1.00 88.31 154 CYS A C 1
ATOM 1163 O O . CYS A 1 154 ? 16.597 23.392 -50.736 1.00 88.31 154 CYS A O 1
ATOM 1165 N N . ILE A 1 155 ? 17.191 21.402 -49.901 1.00 90.00 155 ILE A N 1
ATOM 1166 C CA . ILE A 1 155 ? 18.495 21.363 -50.585 1.00 90.00 155 ILE A CA 1
ATOM 1167 C C . ILE A 1 155 ? 18.321 21.390 -52.108 1.00 90.00 155 ILE A C 1
ATOM 1169 O O . ILE A 1 155 ? 19.003 22.164 -52.788 1.00 90.00 155 ILE A O 1
ATOM 1173 N N . VAL A 1 156 ? 17.404 20.582 -52.648 1.00 91.25 156 VAL A N 1
ATOM 1174 C CA . VAL A 1 156 ? 17.122 20.546 -54.091 1.00 91.25 156 VAL A CA 1
ATOM 1175 C C . VAL A 1 156 ? 16.583 21.892 -5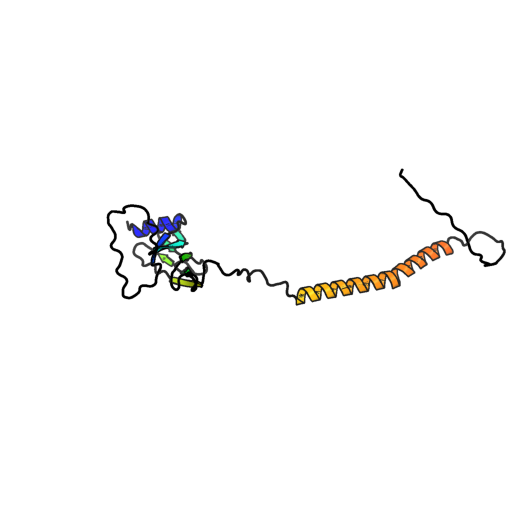4.570 1.00 91.25 156 VAL A C 1
ATOM 1177 O O . VAL A 1 156 ? 17.048 22.407 -55.585 1.00 91.25 156 VAL A O 1
ATOM 1180 N N . TYR A 1 157 ? 15.664 22.506 -53.825 1.00 89.00 157 TYR A N 1
ATOM 1181 C CA . TYR A 1 157 ? 15.107 23.811 -54.173 1.00 89.00 157 TYR A CA 1
ATOM 1182 C C . TYR A 1 157 ? 16.170 24.921 -54.142 1.00 89.00 157 TYR A C 1
ATOM 1184 O O . TYR A 1 157 ? 16.319 25.672 -55.113 1.00 89.00 157 TYR A O 1
ATOM 1192 N N . PHE A 1 158 ? 16.970 24.996 -53.074 1.00 85.19 158 PHE A N 1
ATOM 1193 C CA . PHE A 1 158 ? 18.008 26.017 -52.952 1.00 85.19 158 PHE A CA 1
ATOM 1194 C C . PHE A 1 158 ? 19.098 25.862 -54.013 1.00 85.19 158 PHE A C 1
ATOM 1196 O O . PHE A 1 158 ? 19.486 26.864 -54.615 1.00 85.19 158 PHE A O 1
ATOM 1203 N N . ARG A 1 159 ? 19.573 24.640 -54.295 1.00 77.62 159 ARG A N 1
ATOM 1204 C CA . ARG A 1 159 ? 20.607 24.427 -55.325 1.00 77.62 159 ARG A CA 1
ATOM 1205 C C . ARG A 1 159 ? 20.073 24.506 -56.751 1.00 77.62 159 ARG A C 1
ATOM 1207 O O . ARG A 1 159 ? 20.790 24.990 -57.621 1.00 77.62 159 ARG A O 1
ATOM 1214 N N . GLY A 1 160 ? 18.857 24.027 -56.998 1.00 77.06 160 GLY A N 1
ATOM 1215 C CA . GLY A 1 160 ? 18.292 23.907 -58.342 1.00 77.06 160 GLY A CA 1
ATOM 1216 C C . GLY A 1 160 ? 17.561 25.153 -58.833 1.00 77.06 160 GLY A C 1
ATOM 1217 O O . GLY A 1 160 ? 17.573 25.434 -60.028 1.00 77.06 160 GLY A O 1
ATOM 1218 N N . VAL A 1 161 ? 16.938 25.919 -57.934 1.00 76.19 161 VAL A N 1
ATOM 1219 C CA . VAL A 1 161 ? 16.071 27.045 -58.314 1.00 76.19 161 VAL A CA 1
ATOM 1220 C C . VAL A 1 161 ? 16.621 28.364 -57.789 1.00 76.19 161 VAL A C 1
ATOM 1222 O O . VAL A 1 161 ? 16.805 29.301 -58.566 1.00 76.19 161 VAL A O 1
ATOM 1225 N N . GLU A 1 162 ? 16.908 28.448 -56.493 1.00 74.56 162 GLU A N 1
ATOM 1226 C CA . GLU A 1 162 ? 17.246 29.718 -55.840 1.00 74.56 162 GLU A CA 1
ATOM 1227 C C . GLU A 1 162 ? 18.667 30.202 -56.198 1.00 74.56 162 GLU A C 1
ATOM 1229 O O . GLU A 1 162 ? 18.835 31.340 -56.638 1.00 74.56 162 GLU A O 1
ATOM 1234 N N . LEU A 1 163 ? 19.689 29.343 -56.078 1.00 69.44 163 LEU A N 1
ATOM 1235 C CA . LEU A 1 163 ? 21.084 29.665 -56.422 1.00 69.44 163 LEU A CA 1
ATOM 1236 C C . LEU A 1 163 ? 21.261 30.108 -57.886 1.00 69.44 163 LEU A C 1
ATOM 1238 O O . LEU A 1 163 ? 21.820 31.186 -58.102 1.00 69.44 163 LEU A O 1
ATOM 1242 N N . PRO A 1 164 ? 20.779 29.359 -58.899 1.00 66.12 164 PRO A N 1
ATOM 1243 C CA . PRO A 1 164 ? 20.917 29.777 -60.291 1.00 66.12 164 PRO A CA 1
ATOM 1244 C C . PRO A 1 164 ? 20.052 30.997 -60.632 1.00 66.12 164 PRO A C 1
ATOM 1246 O O . PRO A 1 164 ? 20.485 31.827 -61.432 1.00 66.12 164 PRO A O 1
ATOM 1249 N N . ARG A 1 165 ? 18.876 31.190 -60.005 1.00 65.25 165 ARG A N 1
ATOM 1250 C CA . ARG A 1 165 ? 18.096 32.436 -60.175 1.00 65.25 165 ARG A CA 1
ATOM 1251 C C . ARG A 1 165 ? 18.826 33.646 -59.598 1.00 65.25 165 ARG A C 1
ATOM 1253 O O . ARG A 1 165 ? 18.832 34.692 -60.243 1.00 65.25 165 ARG A O 1
ATOM 1260 N N . ARG A 1 166 ? 19.474 33.512 -58.438 1.00 62.12 166 ARG A N 1
ATOM 1261 C CA . ARG A 1 166 ? 20.260 34.596 -57.823 1.00 62.12 166 ARG A CA 1
ATOM 1262 C C . ARG A 1 166 ? 21.532 34.908 -58.608 1.00 62.12 166 ARG A C 1
ATOM 1264 O O . ARG A 1 166 ? 21.791 36.078 -58.870 1.00 62.12 166 ARG A O 1
ATOM 1271 N N . LEU A 1 167 ? 22.261 33.890 -59.069 1.00 63.72 167 LEU A N 1
ATOM 1272 C CA . LEU A 1 167 ? 23.400 34.063 -59.981 1.00 63.72 167 LEU A CA 1
ATOM 1273 C C . LEU A 1 167 ? 22.983 34.734 -61.295 1.00 63.72 167 LEU A C 1
ATOM 1275 O O . LEU A 1 167 ? 23.683 35.623 -61.770 1.00 63.72 167 LEU A O 1
ATOM 1279 N N . ARG A 1 168 ? 21.823 34.372 -61.859 1.00 62.84 168 ARG A N 1
ATOM 1280 C CA . ARG A 1 168 ? 21.302 35.006 -63.077 1.00 62.84 168 ARG A CA 1
ATOM 1281 C C . ARG A 1 168 ? 20.893 36.459 -62.850 1.00 62.84 168 ARG A C 1
ATOM 1283 O O . ARG A 1 168 ? 21.168 37.280 -63.714 1.00 62.84 168 ARG A O 1
ATOM 1290 N N . ASN A 1 169 ? 20.279 36.795 -61.716 1.00 59.16 169 ASN A N 1
ATOM 1291 C CA . ASN A 1 169 ? 19.905 38.179 -61.413 1.00 59.16 169 ASN A CA 1
ATOM 1292 C C . ASN A 1 169 ? 21.146 39.054 -61.148 1.00 59.16 169 ASN A C 1
ATOM 1294 O O . ASN A 1 169 ? 21.266 40.107 -61.759 1.00 59.16 169 ASN A O 1
ATOM 1298 N N . HIS A 1 170 ? 22.139 38.573 -60.389 1.00 58.03 170 HIS A N 1
ATOM 1299 C CA . HIS A 1 170 ? 23.416 39.288 -60.215 1.00 58.03 170 HIS A CA 1
ATOM 1300 C C . HIS A 1 170 ? 24.289 39.341 -61.480 1.00 58.03 170 HIS A C 1
ATOM 1302 O O . HIS A 1 170 ? 25.061 40.284 -61.661 1.00 58.03 170 HIS A O 1
ATOM 1308 N N . GLY A 1 171 ? 24.184 38.351 -62.369 1.00 58.72 171 GLY A N 1
ATOM 1309 C CA . GLY A 1 171 ? 24.803 38.396 -63.696 1.00 58.72 171 GLY A CA 1
ATOM 1310 C C . GLY A 1 171 ? 24.109 39.401 -64.618 1.00 58.72 171 GLY A C 1
ATOM 1311 O O . GLY A 1 171 ? 24.773 40.104 -65.374 1.00 58.72 171 GLY A O 1
ATOM 1312 N N . LYS A 1 172 ? 22.783 39.532 -64.507 1.00 56.75 172 LYS A N 1
ATOM 1313 C CA . LYS A 1 172 ? 21.994 40.496 -65.276 1.00 56.75 172 LYS A CA 1
ATOM 1314 C C . LYS A 1 172 ? 22.206 41.932 -64.792 1.00 56.75 172 LYS A C 1
ATOM 1316 O O . LYS A 1 172 ? 22.277 42.810 -65.641 1.00 56.75 172 LYS A O 1
ATOM 1321 N N . ASP A 1 173 ? 22.437 42.174 -63.502 1.00 55.09 173 ASP A N 1
ATOM 1322 C CA . ASP A 1 173 ? 22.820 43.507 -63.002 1.00 55.09 173 ASP A CA 1
ATOM 1323 C C . ASP A 1 173 ? 24.212 43.935 -63.511 1.00 55.09 173 ASP A C 1
ATOM 1325 O O . ASP A 1 173 ? 24.424 45.103 -63.829 1.00 55.09 173 ASP A O 1
ATOM 1329 N N . ARG A 1 174 ? 25.145 42.987 -63.708 1.00 54.50 174 ARG A N 1
ATOM 1330 C CA . ARG A 1 174 ? 26.446 43.262 -64.352 1.00 54.50 174 ARG A CA 1
ATOM 1331 C C . ARG A 1 174 ? 26.390 43.352 -65.882 1.00 54.50 174 ARG A C 1
ATOM 1333 O O . ARG A 1 174 ? 27.222 44.039 -66.460 1.00 54.50 174 ARG A O 1
ATOM 1340 N N . MET A 1 175 ? 25.430 42.699 -66.539 1.00 51.34 175 MET A N 1
ATOM 1341 C CA . MET A 1 175 ? 25.253 42.782 -68.000 1.00 51.34 175 MET A CA 1
ATOM 1342 C C . MET A 1 175 ? 24.317 43.917 -68.449 1.00 51.34 175 MET A C 1
ATOM 1344 O O . MET A 1 175 ? 24.432 44.372 -69.580 1.00 51.34 175 MET A O 1
ATOM 1348 N N . THR A 1 176 ? 23.427 44.410 -67.582 1.00 50.69 176 THR A N 1
ATOM 1349 C CA . THR A 1 176 ? 22.483 45.509 -67.889 1.00 50.69 176 THR A CA 1
ATOM 1350 C C . THR A 1 176 ? 22.931 46.849 -67.288 1.00 50.69 176 THR A C 1
ATOM 1352 O O . THR A 1 176 ? 22.426 47.888 -67.689 1.00 50.69 176 THR A O 1
ATOM 1355 N N . GLY A 1 177 ? 23.911 46.852 -66.374 1.00 45.16 177 GLY A N 1
ATOM 1356 C CA . GLY A 1 177 ? 24.599 48.057 -65.886 1.00 45.16 177 GLY A CA 1
ATOM 1357 C C . GLY A 1 177 ? 25.847 48.456 -66.687 1.00 45.16 177 GLY A C 1
ATOM 1358 O O . GLY A 1 177 ? 26.580 49.341 -66.263 1.00 45.16 177 GLY A O 1
ATOM 1359 N N . GLY A 1 178 ? 26.119 47.795 -67.818 1.00 45.22 178 GLY A N 1
ATOM 1360 C CA . GLY A 1 178 ? 27.304 48.031 -68.655 1.00 45.22 178 GLY A CA 1
ATOM 1361 C C . GLY A 1 178 ? 26.979 48.360 -70.112 1.00 45.22 178 GLY A C 1
ATOM 1362 O O . GLY A 1 178 ? 27.805 48.114 -70.985 1.00 45.22 178 GLY A O 1
ATOM 1363 N N . MET A 1 179 ? 25.771 48.856 -70.393 1.00 45.94 179 MET A N 1
ATOM 1364 C CA . MET A 1 179 ? 25.309 49.153 -71.753 1.00 45.94 179 MET A CA 1
ATOM 1365 C C . MET A 1 179 ? 25.132 50.656 -71.991 1.00 45.94 179 MET A C 1
ATOM 1367 O O . MET A 1 179 ? 24.115 51.095 -72.508 1.00 45.94 179 MET A O 1
ATOM 1371 N N . GLU A 1 180 ? 26.150 51.442 -71.644 1.00 45.16 180 GLU A N 1
ATOM 1372 C CA . GLU A 1 180 ? 26.407 52.733 -72.287 1.00 45.16 180 GLU A CA 1
ATOM 1373 C C . GLU A 1 180 ? 27.884 53.100 -72.101 1.00 45.16 180 GLU A C 1
ATOM 1375 O O . GLU A 1 180 ? 28.318 53.448 -71.008 1.00 45.16 180 GLU A O 1
ATOM 1380 N N . GLY A 1 181 ? 28.688 52.966 -73.161 1.00 39.34 181 GLY A N 1
ATOM 1381 C CA . GLY A 1 181 ? 30.087 53.391 -73.098 1.00 39.34 181 GLY A CA 1
ATOM 1382 C C . GLY A 1 181 ? 31.048 52.725 -74.075 1.00 39.34 181 GLY A C 1
ATOM 1383 O O . GLY A 1 181 ? 32.039 52.163 -73.645 1.00 39.34 181 GLY A O 1
ATOM 1384 N N . GLY A 1 182 ? 30.767 52.825 -75.377 1.00 36.62 182 GLY A N 1
ATOM 1385 C CA . GLY A 1 182 ? 31.798 53.096 -76.388 1.00 36.62 182 GLY A CA 1
ATOM 1386 C C . GLY A 1 182 ? 32.890 52.052 -76.674 1.00 36.62 182 GLY A C 1
ATOM 1387 O O . GLY A 1 182 ? 33.827 51.905 -75.912 1.00 36.62 182 GLY A O 1
ATOM 1388 N N . ARG A 1 183 ? 32.800 51.475 -77.884 1.00 42.28 183 ARG A N 1
ATOM 1389 C CA . ARG A 1 183 ? 33.853 51.268 -78.915 1.00 42.28 183 ARG A CA 1
ATOM 1390 C C . ARG A 1 183 ? 35.294 50.902 -78.493 1.00 42.28 183 ARG A C 1
ATOM 1392 O O . ARG A 1 183 ? 35.895 51.525 -77.640 1.00 42.28 183 ARG A O 1
ATOM 1399 N N . LEU A 1 184 ? 35.892 50.074 -79.363 1.00 38.16 184 LEU A N 1
ATOM 1400 C CA . LEU A 1 184 ? 37.268 49.539 -79.394 1.00 38.16 184 LEU A CA 1
ATOM 1401 C C . LEU A 1 184 ? 37.412 48.287 -78.511 1.00 38.16 184 LEU A C 1
ATOM 1403 O O . LEU A 1 184 ? 37.269 48.356 -77.307 1.00 38.16 184 LEU A O 1
ATOM 1407 N N . GLY A 1 185 ? 37.631 47.075 -79.013 1.00 37.88 185 GLY A N 1
ATOM 1408 C CA . GLY A 1 185 ? 38.316 46.666 -80.231 1.00 37.88 185 GLY A CA 1
ATOM 1409 C C . GLY A 1 185 ? 39.534 45.838 -79.826 1.00 37.88 185 GLY A C 1
ATOM 1410 O O . GLY A 1 185 ? 40.442 46.373 -79.206 1.00 37.88 185 GLY A O 1
ATOM 1411 N N . GLY A 1 186 ? 39.564 44.564 -80.222 1.00 35.00 186 GLY A N 1
ATOM 1412 C CA . GLY A 1 186 ? 40.817 43.832 -80.411 1.00 35.00 186 GLY A CA 1
ATOM 1413 C C . GLY A 1 186 ? 41.062 42.611 -79.519 1.00 35.00 186 GLY A C 1
ATOM 1414 O O . GLY A 1 186 ? 41.175 42.747 -78.313 1.00 35.00 186 GLY A O 1
ATOM 1415 N N . TYR A 1 187 ? 41.211 41.463 -80.203 1.00 32.53 187 TYR A N 1
ATOM 1416 C CA . TYR A 1 187 ? 42.177 40.366 -79.991 1.00 32.53 187 TYR A CA 1
ATOM 1417 C C . TYR A 1 187 ? 42.265 39.735 -78.583 1.00 32.53 187 TYR A C 1
ATOM 1419 O O . TYR A 1 187 ? 42.530 40.398 -77.599 1.00 32.53 187 TYR A O 1
ATOM 1427 N N . GLY A 1 188 ? 42.093 38.429 -78.383 1.00 34.97 188 GLY A N 1
ATOM 1428 C CA . GLY A 1 188 ? 42.592 37.317 -79.189 1.00 34.97 188 GLY A CA 1
ATOM 1429 C C . GLY A 1 188 ? 43.610 36.516 -78.358 1.00 34.97 188 GLY A C 1
ATOM 1430 O O . GLY A 1 188 ? 44.454 37.104 -77.698 1.00 34.97 188 GLY A O 1
ATOM 1431 N N . TYR A 1 189 ? 43.532 35.186 -78.461 1.00 31.02 189 TYR A N 1
ATOM 1432 C CA . TYR A 1 189 ? 44.489 34.165 -78.001 1.00 31.02 189 TYR A CA 1
ATOM 1433 C C . TYR A 1 189 ? 44.476 33.694 -76.537 1.00 31.02 189 TYR A C 1
ATOM 1435 O O . TYR A 1 189 ? 45.084 34.259 -75.636 1.00 31.02 189 TYR A O 1
ATOM 1443 N N . ALA A 1 190 ? 43.894 32.502 -76.379 1.00 42.72 190 ALA A N 1
ATOM 1444 C CA . ALA A 1 190 ? 44.384 31.478 -75.472 1.00 42.72 190 ALA A CA 1
ATOM 1445 C C . ALA A 1 190 ? 45.655 30.843 -76.067 1.00 42.72 190 ALA A C 1
ATOM 1447 O O . ALA A 1 190 ? 45.584 30.236 -77.133 1.00 42.72 190 ALA A O 1
ATOM 1448 N N . VAL A 1 191 ? 46.791 30.948 -75.375 1.00 31.28 191 VAL A N 1
ATOM 1449 C CA . VAL A 1 191 ? 47.947 30.044 -75.514 1.00 31.28 191 VAL A CA 1
ATOM 1450 C C . VAL A 1 191 ? 48.556 29.894 -74.125 1.00 31.28 191 VAL A C 1
ATOM 1452 O O . VAL A 1 191 ? 48.927 30.877 -73.492 1.00 31.28 191 VAL A O 1
ATOM 1455 N N . GLY A 1 192 ? 48.575 28.661 -73.622 1.00 36.12 192 GLY A N 1
ATOM 1456 C CA . GL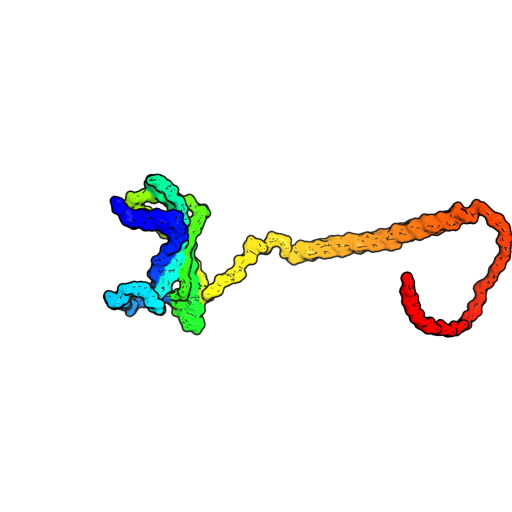Y A 1 192 ? 49.083 28.341 -72.295 1.00 36.12 192 GLY A CA 1
ATOM 1457 C C . GLY A 1 192 ? 50.604 28.305 -72.212 1.00 36.12 192 GLY A C 1
ATOM 1458 O O . GLY A 1 192 ? 51.286 28.193 -73.224 1.00 36.12 192 GLY A O 1
ATOM 1459 N N . THR A 1 193 ? 51.133 28.306 -70.991 1.00 28.50 193 THR A N 1
ATOM 1460 C CA . THR A 1 193 ? 52.295 27.489 -70.619 1.00 28.50 193 THR A CA 1
ATOM 1461 C C . THR A 1 193 ? 52.424 27.387 -69.100 1.00 28.50 193 THR A C 1
ATOM 1463 O O . THR A 1 193 ? 52.006 28.257 -68.345 1.00 28.50 193 THR A O 1
ATOM 1466 N N . SER A 1 194 ? 52.966 26.240 -68.713 1.00 33.34 194 SER A N 1
ATOM 1467 C CA . SER A 1 194 ? 53.297 25.715 -67.393 1.00 33.34 194 SER A CA 1
ATOM 1468 C C . SER A 1 194 ? 54.211 26.597 -66.527 1.00 33.34 194 SER A C 1
ATOM 1470 O O . SER A 1 194 ? 55.001 27.377 -67.053 1.00 33.34 194 SER A O 1
ATOM 1472 N N . SER A 1 195 ? 54.227 26.251 -65.225 1.00 32.62 195 SER A N 1
ATOM 1473 C CA . SER A 1 195 ? 55.278 26.465 -64.200 1.00 32.62 195 SER A CA 1
ATOM 1474 C C . SER A 1 195 ? 55.471 27.917 -63.743 1.00 32.62 195 SER A C 1
ATOM 1476 O O . SER A 1 195 ? 55.408 28.823 -64.551 1.00 32.62 195 SER A O 1
ATOM 1478 N N . TYR A 1 196 ? 55.678 28.250 -62.466 1.00 31.25 196 TYR A N 1
ATOM 1479 C CA . TYR A 1 196 ? 56.498 27.625 -61.422 1.00 31.25 196 TYR A CA 1
ATOM 1480 C C . TYR A 1 196 ? 56.092 28.148 -60.025 1.00 31.25 196 TYR A C 1
ATOM 1482 O O . TYR A 1 196 ? 55.410 29.157 -59.876 1.00 31.25 196 TYR A O 1
ATOM 1490 N N . ALA A 1 197 ? 56.548 27.417 -59.011 1.00 35.81 197 ALA A N 1
ATOM 1491 C CA . ALA A 1 197 ? 56.425 27.635 -57.575 1.00 35.81 197 ALA A CA 1
ATOM 1492 C C . ALA A 1 197 ? 56.761 29.050 -57.059 1.00 35.81 197 ALA A C 1
ATOM 1494 O O . ALA A 1 197 ? 57.667 29.686 -57.585 1.00 35.81 197 ALA A O 1
ATOM 1495 N N . LEU A 1 198 ? 56.160 29.435 -55.920 1.00 34.12 198 LEU A N 1
ATOM 1496 C CA . LEU A 1 198 ? 56.891 29.811 -54.696 1.00 34.12 198 LEU A CA 1
ATOM 1497 C C . LEU A 1 198 ? 55.924 29.886 -53.497 1.00 34.12 198 LEU A C 1
ATOM 1499 O O . LEU A 1 198 ? 54.880 30.526 -53.572 1.00 34.12 198 LEU A O 1
ATOM 1503 N N . GLY A 1 199 ? 56.259 29.186 -52.412 1.00 37.44 199 GLY A N 1
ATOM 1504 C CA . GLY A 1 199 ? 55.505 29.187 -51.159 1.00 37.44 199 GLY A CA 1
ATOM 1505 C C . GLY A 1 199 ? 55.947 30.262 -50.158 1.00 37.44 199 GLY A C 1
ATOM 1506 O O . GLY A 1 199 ? 56.685 31.182 -50.497 1.00 37.44 199 GLY A O 1
ATOM 1507 N N . SER A 1 200 ? 55.554 30.019 -48.899 1.00 33.78 200 SER A N 1
ATOM 1508 C CA . SER A 1 200 ? 55.846 30.751 -47.647 1.00 33.78 200 SER A CA 1
ATOM 1509 C C . SER A 1 200 ? 54.774 31.793 -47.272 1.00 33.78 200 SER A C 1
ATOM 1511 O O . SER A 1 200 ? 54.578 32.772 -47.974 1.00 33.78 200 SER A O 1
ATOM 1513 N N . ALA A 1 201 ? 53.858 31.498 -46.342 1.00 37.38 201 ALA A N 1
ATOM 1514 C CA . ALA A 1 201 ? 53.979 31.458 -44.873 1.00 37.38 201 ALA A CA 1
ATOM 1515 C C . ALA A 1 201 ? 53.796 32.831 -44.193 1.00 37.38 201 ALA A C 1
ATOM 1517 O O . ALA A 1 201 ? 54.553 33.760 -44.435 1.00 37.38 201 ALA A O 1
ATOM 1518 N N . GLY A 1 202 ? 52.860 32.877 -43.235 1.00 35.69 202 GLY A N 1
ATOM 1519 C CA . GLY A 1 202 ? 53.011 33.652 -41.999 1.00 35.69 202 GLY A CA 1
ATOM 1520 C C . GLY A 1 202 ? 52.312 35.015 -41.893 1.00 35.69 202 GLY A C 1
ATOM 1521 O O . GLY A 1 202 ? 52.840 36.016 -42.342 1.00 35.69 202 GLY A O 1
ATOM 1522 N N . GLY A 1 203 ? 51.242 35.059 -41.085 1.00 42.16 203 GLY A N 1
ATOM 1523 C CA . GLY A 1 203 ? 51.289 35.827 -39.829 1.00 42.16 203 GLY A CA 1
ATOM 1524 C C . GLY A 1 203 ? 50.557 37.177 -39.716 1.00 42.16 203 GLY A C 1
ATOM 1525 O O . GLY A 1 203 ? 50.936 38.138 -40.362 1.00 42.16 203 GLY A O 1
ATOM 1526 N N . LYS A 1 204 ? 49.661 37.218 -38.706 1.00 41.94 204 LYS A N 1
ATOM 1527 C CA . LYS A 1 204 ? 49.185 38.344 -37.852 1.00 41.94 204 LYS A CA 1
ATOM 1528 C C . LYS A 1 204 ? 48.380 39.480 -38.513 1.00 41.94 204 LYS A C 1
ATOM 1530 O O . LYS A 1 204 ? 48.782 40.043 -39.512 1.00 41.94 204 LYS A O 1
ATOM 1535 N N . ARG A 1 205 ? 47.129 39.668 -38.062 1.00 45.56 205 ARG A N 1
ATOM 1536 C CA . ARG A 1 205 ? 46.667 40.582 -36.984 1.00 45.56 205 ARG A CA 1
ATOM 1537 C C . ARG A 1 205 ? 46.985 42.038 -37.310 1.00 45.56 205 ARG A C 1
ATOM 1539 O O . ARG A 1 205 ? 48.137 42.416 -37.155 1.00 45.56 205 ARG A O 1
ATOM 1546 N N . ASP A 1 206 ? 45.937 42.774 -37.662 1.00 46.47 206 ASP A N 1
ATOM 1547 C CA . ASP A 1 206 ? 45.434 43.922 -36.901 1.00 46.47 206 ASP A CA 1
ATOM 1548 C C . ASP A 1 206 ? 43.897 43.857 -36.897 1.00 46.47 206 ASP A C 1
ATOM 1550 O O . ASP A 1 206 ? 43.339 43.373 -37.913 1.00 46.47 206 ASP A O 1
#

Sequence (206 aa):
SDPMFHLLEFYVHNDAPMTCRIPTRPFSASYKAPKEDPSVEGQGSLDDEYIPLIIALTGTLQLSHLHVSSHLNMLLHAAPKSVSPGVIDAATAYSISTRPPTRIVIGDALPFTFSIRWYSGQQLPSGWSGVGGHIYASTLIYCLLSAGAAAAICIVYFRGVELPRRLRNHGKDRMTGGMEGGRLGGYGYAVGTSSYALGSAGGKRD

Foldseek 3Di:
DDPVVVVVVVCQVVQNKDKDKDFQADDDPPDDPDDPPVPPDDDDDPPLGIDIEIEGWYWDDDPFKIFTQLEKEKEWEREAPVPDPRTTDDIYIYGDPPDGTDIDGPPDDRHHDYDYDYDRHPDDPPDPPPPPPDDDVVVVVVVVVVVVVVVVVVVCCCVPPVVVVVVVVVVVCVVVVPPDDDDDDDDDDDDDDDDDDDDDDDDDDD